Protein AF-A0A959G1V4-F1 (afdb_monomer)

Foldseek 3Di:
DFADPLFAQAQPDDFDPDDQQQWKKKDKFQAPPQADPVRFGPLVRQDNLPDQLQWRKIFTPPSCHPVNRQKDFDAPCSVQQQDFDPDSDDQPRADEPHGIYGDPRMAMWMFRNNLFDAWDWFDDPNDIWTKGWDWGQGRGRSGNRMITTGIDTPDPCLVVDDPVVVVVVSSRSSVVVSVSCRVRINRDPVVSVVVVVVPPPPD

Solvent-accessible surface area (backbone atoms only — not comparable to full-atom values): 11709 Å² total; per-residue (Å²): 123,80,71,67,69,89,34,40,42,42,74,87,63,73,90,70,89,67,90,52,48,92,40,36,36,33,35,78,32,88,44,77,84,42,56,41,100,86,66,34,37,30,54,62,65,77,49,44,88,89,53,79,55,57,62,39,71,31,25,44,48,84,81,55,44,79,90,51,51,27,62,40,78,30,57,92,54,30,73,64,37,70,29,80,43,89,61,51,70,72,76,66,86,62,44,67,79,48,39,28,46,80,42,86,57,43,30,54,39,36,33,53,45,56,76,62,60,78,71,44,75,41,74,57,96,91,42,79,43,40,30,26,68,43,82,41,72,52,30,16,44,61,29,37,59,25,27,25,41,28,63,44,74,68,48,79,66,54,81,76,45,55,72,72,54,43,49,54,50,50,54,51,44,45,53,50,51,41,53,52,46,26,72,62,28,45,48,51,70,66,51,54,58,46,55,65,72,62,60,78,68,88,123

Structure (mmCIF, N/CA/C/O backbone):
data_AF-A0A959G1V4-F1
#
_entry.id   AF-A0A959G1V4-F1
#
loop_
_atom_site.group_PDB
_atom_site.id
_atom_site.type_symbol
_atom_site.label_atom_id
_atom_site.label_alt_id
_atom_site.label_comp_id
_atom_site.label_asym_id
_atom_site.label_entity_id
_atom_site.label_seq_id
_atom_site.pdbx_PDB_ins_code
_atom_site.Cartn_x
_atom_site.Cartn_y
_atom_site.Cartn_z
_atom_site.occupancy
_atom_site.B_iso_or_equiv
_atom_site.auth_seq_id
_atom_site.auth_comp_id
_atom_site.auth_asym_id
_atom_site.auth_atom_id
_atom_site.pdbx_PDB_model_num
ATOM 1 N N . MET A 1 1 ? 18.906 0.879 -19.729 1.00 86.38 1 MET A N 1
ATOM 2 C CA . MET A 1 1 ? 17.708 0.107 -19.340 1.00 86.38 1 MET A CA 1
ATOM 3 C C . MET A 1 1 ? 16.480 0.940 -19.661 1.00 86.38 1 MET A C 1
ATOM 5 O O . MET A 1 1 ? 16.581 2.154 -19.565 1.00 86.38 1 MET A O 1
ATOM 9 N N . ILE A 1 2 ? 15.375 0.316 -20.070 1.00 91.12 2 ILE A N 1
ATOM 10 C CA . ILE A 1 2 ? 14.119 1.004 -20.407 1.00 91.12 2 ILE A CA 1
ATOM 11 C C . ILE A 1 2 ? 13.128 0.778 -19.259 1.00 91.12 2 ILE A C 1
ATOM 13 O O . ILE A 1 2 ? 13.103 -0.319 -18.697 1.00 91.12 2 ILE A O 1
ATOM 17 N N . TYR A 1 3 ? 12.367 1.809 -18.886 1.00 94.19 3 TYR A N 1
ATOM 18 C CA . TYR A 1 3 ? 11.318 1.688 -17.872 1.00 94.19 3 TYR A CA 1
ATOM 19 C C . TYR A 1 3 ? 10.163 0.809 -18.395 1.00 94.19 3 TYR A C 1
ATOM 21 O O . TYR A 1 3 ? 9.842 0.918 -19.580 1.00 94.19 3 TYR A O 1
ATOM 29 N N . PRO A 1 4 ? 9.538 -0.058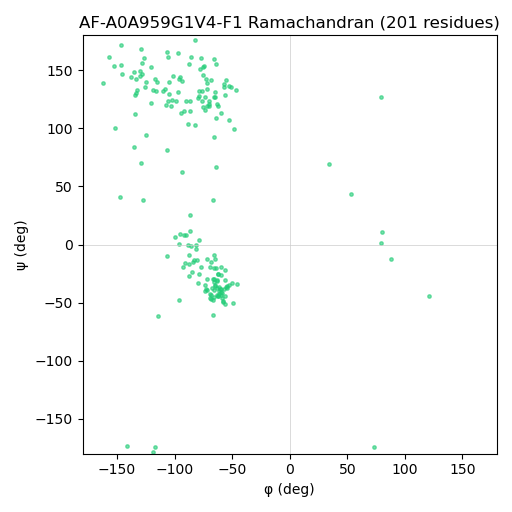 -17.576 1.00 93.00 4 PRO A N 1
ATOM 30 C CA . PRO A 1 4 ? 8.462 -0.932 -18.044 1.00 93.00 4 PRO A CA 1
ATOM 31 C C . PRO A 1 4 ? 7.251 -0.137 -18.541 1.00 93.00 4 PRO A C 1
ATOM 33 O O . PRO A 1 4 ? 6.616 0.601 -17.785 1.00 93.00 4 PRO A O 1
ATOM 36 N N . ASP A 1 5 ? 6.921 -0.312 -19.818 1.00 91.38 5 ASP A N 1
ATOM 37 C CA . ASP A 1 5 ? 5.830 0.400 -20.484 1.00 91.38 5 ASP A CA 1
ATOM 38 C C . ASP A 1 5 ? 4.461 0.013 -19.901 1.00 91.38 5 ASP A C 1
ATOM 40 O O . ASP A 1 5 ? 3.533 0.813 -19.868 1.00 91.38 5 ASP A O 1
ATOM 44 N N . GLU A 1 6 ? 4.300 -1.209 -19.395 1.00 90.94 6 GLU A N 1
ATOM 45 C CA . GLU A 1 6 ? 3.062 -1.660 -18.753 1.00 90.94 6 GLU A CA 1
ATOM 46 C C . GLU A 1 6 ? 2.700 -0.871 -17.485 1.00 90.94 6 GLU A C 1
ATOM 48 O O . GLU A 1 6 ? 1.515 -0.794 -17.146 1.00 90.94 6 GLU A O 1
ATOM 53 N N . LEU A 1 7 ? 3.690 -0.269 -16.813 1.00 92.19 7 LEU A N 1
ATOM 54 C CA . LEU A 1 7 ? 3.495 0.501 -15.585 1.00 92.19 7 LEU A CA 1
ATOM 55 C C . LEU A 1 7 ? 3.100 1.953 -15.849 1.00 92.19 7 LEU A C 1
ATOM 57 O O . LEU A 1 7 ? 2.494 2.571 -14.978 1.00 92.19 7 LEU A O 1
ATOM 61 N N . LEU A 1 8 ? 3.428 2.510 -17.013 1.00 91.88 8 LEU A N 1
ATOM 62 C CA . LEU A 1 8 ? 3.172 3.919 -17.294 1.00 91.88 8 LEU A CA 1
ATOM 63 C C . LEU A 1 8 ? 1.672 4.184 -17.507 1.00 91.88 8 LEU A C 1
ATOM 65 O O . LEU A 1 8 ? 0.978 3.350 -18.099 1.00 91.88 8 LEU A O 1
ATOM 69 N N . PRO A 1 9 ? 1.144 5.332 -17.043 1.00 90.69 9 PRO A N 1
ATOM 70 C CA . PRO A 1 9 ? -0.189 5.789 -17.421 1.00 90.69 9 PRO A CA 1
ATOM 71 C C . PRO A 1 9 ? -0.312 5.930 -18.937 1.00 90.69 9 PRO A C 1
ATOM 73 O O . PRO A 1 9 ? 0.560 6.500 -19.584 1.00 90.69 9 PRO A O 1
ATOM 76 N N . LYS A 1 10 ? -1.420 5.445 -19.506 1.00 88.31 10 LYS A N 1
ATOM 77 C CA . LYS A 1 10 ? -1.691 5.534 -20.946 1.00 88.31 10 LYS A CA 1
ATOM 78 C C . LYS A 1 10 ? -3.081 6.080 -21.194 1.00 88.31 10 LYS A C 1
ATOM 80 O O . LYS A 1 10 ? -4.010 5.783 -20.447 1.00 88.31 10 LYS A O 1
ATOM 85 N N . LYS A 1 11 ? -3.254 6.790 -22.309 1.00 87.12 11 LYS A N 1
ATOM 86 C CA . LYS A 1 11 ? -4.540 7.396 -22.698 1.00 87.12 11 LYS A CA 1
ATOM 87 C C . LYS A 1 11 ? -5.692 6.390 -22.786 1.00 87.12 11 LYS A C 1
ATOM 89 O O . LYS A 1 11 ? -6.839 6.760 -22.568 1.00 87.12 11 LYS A O 1
ATOM 94 N N . GLN A 1 12 ? -5.403 5.137 -23.139 1.00 87.12 12 GLN A N 1
ATOM 95 C CA . GLN A 1 12 ? -6.407 4.074 -23.228 1.00 87.12 12 GLN A CA 1
ATOM 96 C C . GLN A 1 12 ? -6.776 3.447 -21.880 1.00 87.12 12 GLN A C 1
ATOM 98 O O . GLN A 1 12 ? -7.752 2.697 -21.812 1.00 87.12 12 GLN A O 1
ATOM 103 N N . TYR A 1 13 ? -5.997 3.695 -20.827 1.00 88.00 13 TYR A N 1
ATOM 104 C CA . TYR A 1 13 ? -6.312 3.178 -19.507 1.00 88.00 13 TYR A CA 1
ATOM 105 C C . TYR A 1 13 ? -7.468 3.958 -18.879 1.00 88.00 13 TYR A C 1
ATOM 107 O O . TYR A 1 13 ? -7.743 5.108 -19.215 1.00 88.00 13 TYR A O 1
ATOM 115 N N . LYS A 1 14 ? -8.188 3.290 -17.977 1.00 87.81 14 LYS A N 1
ATOM 116 C CA . LYS A 1 14 ? -9.342 3.842 -17.267 1.00 87.81 14 LYS A CA 1
ATOM 117 C C . LYS A 1 14 ? -9.155 3.629 -15.779 1.00 87.81 14 LYS A C 1
ATOM 119 O O . LYS A 1 14 ? -8.607 2.603 -15.381 1.00 87.81 14 LYS A O 1
ATOM 124 N N . TYR A 1 15 ? -9.653 4.562 -14.973 1.00 88.25 15 TYR A N 1
ATOM 125 C CA . TYR A 1 15 ? -9.742 4.353 -13.532 1.00 88.25 15 TYR A CA 1
ATOM 126 C C . TYR A 1 15 ? -10.461 3.037 -13.222 1.00 88.25 15 TYR A C 1
ATOM 128 O O . TYR A 1 15 ? -11.472 2.702 -13.843 1.00 88.25 15 TYR A O 1
ATOM 136 N N . ILE A 1 16 ? -9.898 2.296 -12.273 1.00 87.00 16 ILE A N 1
ATOM 137 C CA . ILE A 1 16 ? -10.389 0.993 -11.851 1.00 87.00 16 ILE A CA 1
ATOM 138 C C . ILE A 1 16 ? -11.292 1.215 -10.641 1.00 87.00 16 ILE A C 1
ATOM 140 O O . ILE A 1 16 ? -10.824 1.629 -9.585 1.00 87.00 16 ILE A O 1
ATOM 144 N N . ASP A 1 17 ? -12.581 0.941 -10.829 1.00 84.06 17 ASP A N 1
ATOM 145 C CA . ASP A 1 17 ? -13.643 1.073 -9.819 1.00 84.06 17 ASP A CA 1
ATOM 146 C C . ASP A 1 17 ? -14.448 -0.235 -9.702 1.00 84.06 17 ASP A C 1
ATOM 148 O O . ASP A 1 17 ? -15.673 -0.264 -9.641 1.00 84.06 17 ASP A O 1
ATOM 152 N N . THR A 1 18 ? -13.747 -1.367 -9.789 1.00 87.38 18 THR A N 1
ATOM 153 C CA . THR A 1 18 ? -14.342 -2.705 -9.668 1.00 87.38 18 THR A CA 1
ATOM 154 C C . THR A 1 18 ? -13.991 -3.329 -8.324 1.00 87.38 18 THR A C 1
ATOM 156 O O . THR A 1 18 ? -13.017 -2.938 -7.683 1.00 87.38 18 THR A O 1
ATOM 159 N N . ASP A 1 19 ? -14.750 -4.348 -7.917 1.00 89.94 19 ASP A N 1
ATOM 160 C CA . ASP A 1 19 ? -14.416 -5.149 -6.742 1.00 89.94 19 ASP A CA 1
ATOM 161 C C . ASP A 1 19 ? -13.079 -5.884 -6.951 1.00 89.94 19 ASP A C 1
ATOM 163 O O . ASP A 1 19 ? -12.914 -6.678 -7.882 1.00 89.94 19 ASP A O 1
ATOM 167 N N . LEU A 1 20 ? -12.121 -5.614 -6.064 1.00 91.56 20 LEU A N 1
ATOM 168 C CA . LEU A 1 20 ? -10.784 -6.194 -6.088 1.00 91.56 20 LEU A CA 1
ATOM 169 C C . LEU A 1 20 ? -10.610 -7.366 -5.115 1.00 91.56 20 LEU A C 1
ATOM 171 O O . LEU A 1 20 ? -9.496 -7.861 -5.012 1.00 91.56 20 LEU A O 1
ATOM 175 N N . LYS A 1 21 ? -11.653 -7.870 -4.437 1.00 92.06 21 LYS A N 1
ATOM 176 C CA . LYS A 1 21 ? -11.544 -8.923 -3.395 1.00 92.06 21 LYS A CA 1
ATOM 177 C C . LYS A 1 21 ? -10.738 -10.168 -3.789 1.00 92.06 21 LYS A C 1
ATOM 179 O O . LYS A 1 21 ? -10.079 -10.776 -2.944 1.00 92.06 21 LYS A O 1
ATOM 184 N N . ASN A 1 22 ? -10.769 -10.557 -5.062 1.00 90.31 22 ASN A N 1
ATOM 185 C CA . ASN A 1 22 ? -10.019 -11.715 -5.566 1.00 90.31 22 ASN A CA 1
ATOM 186 C C . ASN A 1 22 ? -8.589 -11.392 -6.020 1.00 90.31 22 ASN A C 1
ATOM 188 O O . ASN A 1 22 ? -7.862 -12.292 -6.430 1.00 90.31 22 ASN A O 1
ATOM 192 N N . HIS A 1 23 ? -8.172 -10.134 -5.925 1.00 91.00 23 HIS A N 1
ATOM 193 C CA . HIS A 1 23 ? -6.838 -9.689 -6.287 1.00 91.00 23 HIS A CA 1
ATOM 194 C C . HIS A 1 23 ? -5.926 -9.595 -5.066 1.00 91.00 23 HIS A C 1
ATOM 196 O O . HIS A 1 23 ? -6.357 -9.574 -3.907 1.00 91.00 23 HIS A O 1
ATOM 202 N N . HIS A 1 24 ? -4.636 -9.511 -5.363 1.00 91.44 24 HIS A N 1
ATOM 203 C CA . HIS A 1 24 ? -3.579 -9.386 -4.381 1.00 91.44 24 HIS A CA 1
ATOM 204 C C . HIS A 1 24 ? -2.890 -8.035 -4.535 1.00 91.44 24 HIS A C 1
ATOM 206 O O . HIS A 1 24 ? -2.640 -7.565 -5.643 1.00 91.44 24 HIS A O 1
ATOM 212 N N . LEU A 1 25 ? -2.578 -7.423 -3.405 1.00 92.12 25 LEU A N 1
ATOM 213 C CA . LEU A 1 25 ? -1.767 -6.229 -3.288 1.00 92.12 25 LEU A CA 1
ATOM 214 C C . LEU A 1 25 ? -0.334 -6.642 -2.981 1.00 92.12 25 LEU A C 1
ATOM 216 O O . LEU A 1 25 ? -0.113 -7.577 -2.213 1.00 92.12 25 LEU A O 1
ATOM 220 N N . ILE A 1 26 ? 0.628 -5.929 -3.549 1.00 90.38 26 ILE A N 1
ATOM 221 C CA . ILE A 1 26 ? 2.053 -6.089 -3.280 1.00 90.38 26 ILE A CA 1
ATOM 222 C C . ILE A 1 26 ? 2.646 -4.751 -2.848 1.00 90.38 26 ILE A C 1
ATOM 224 O O . ILE A 1 26 ? 2.316 -3.702 -3.404 1.00 90.38 26 ILE A O 1
ATOM 228 N N . ARG A 1 27 ? 3.537 -4.776 -1.858 1.00 90.06 27 ARG A N 1
ATOM 229 C CA . ARG A 1 27 ? 4.317 -3.601 -1.454 1.00 90.06 27 ARG A CA 1
ATOM 230 C C . ARG A 1 27 ? 5.779 -3.971 -1.306 1.00 90.06 27 ARG A C 1
ATOM 232 O O . ARG A 1 27 ? 6.099 -4.956 -0.646 1.00 90.06 27 ARG A O 1
ATOM 239 N N . THR A 1 28 ? 6.652 -3.154 -1.885 1.00 86.62 28 THR A N 1
ATOM 240 C CA . THR A 1 28 ? 8.101 -3.300 -1.753 1.00 86.62 28 THR A CA 1
ATOM 241 C C . THR A 1 28 ? 8.592 -2.840 -0.382 1.00 86.62 28 THR A C 1
ATOM 243 O O . THR A 1 28 ? 8.082 -1.884 0.208 1.00 86.62 28 THR A O 1
ATOM 246 N N . VAL A 1 29 ? 9.619 -3.515 0.122 1.00 84.56 29 VAL A N 1
ATOM 247 C CA . VAL A 1 29 ? 10.352 -3.156 1.336 1.00 84.56 29 VAL A CA 1
ATOM 248 C C . VAL A 1 29 ? 11.847 -3.162 1.027 1.00 84.56 29 VAL A C 1
ATOM 250 O O . VAL A 1 29 ? 12.330 -3.948 0.216 1.00 84.56 29 VAL A O 1
ATOM 253 N N . SER A 1 30 ? 12.596 -2.259 1.653 1.00 75.00 30 SER A N 1
ATOM 254 C CA . SER A 1 30 ? 13.994 -1.981 1.293 1.00 75.00 30 SER A CA 1
ATOM 255 C C . SER A 1 30 ? 15.010 -2.998 1.828 1.00 75.00 30 SER A C 1
ATOM 257 O O . SER A 1 30 ? 16.211 -2.766 1.713 1.00 75.00 30 SER A O 1
ATOM 259 N N . THR A 1 31 ? 14.558 -4.068 2.485 1.00 77.31 31 THR A N 1
ATOM 260 C CA . THR A 1 31 ? 15.427 -5.072 3.110 1.00 77.31 31 THR A CA 1
ATOM 261 C C . THR A 1 31 ? 14.823 -6.466 3.028 1.00 77.31 31 THR A C 1
ATOM 263 O O . THR A 1 31 ?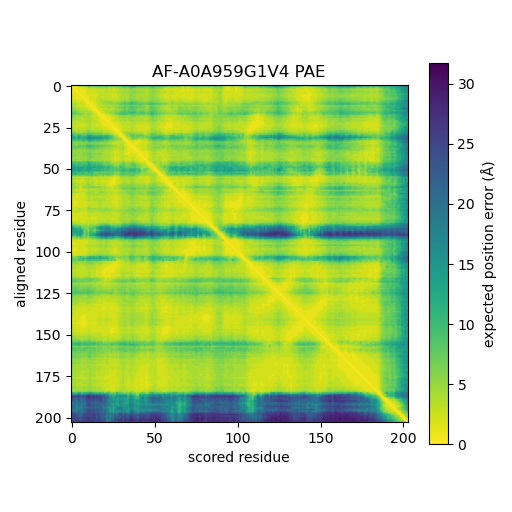 13.608 -6.634 3.105 1.00 77.31 31 THR A O 1
ATOM 266 N N . ILE A 1 32 ? 15.708 -7.456 2.903 1.00 69.75 32 ILE A N 1
ATOM 267 C CA . ILE A 1 32 ? 15.394 -8.887 2.835 1.00 69.75 32 ILE A CA 1
ATOM 268 C C . ILE A 1 32 ? 14.931 -9.423 4.198 1.00 69.75 32 ILE A C 1
ATOM 270 O O . ILE A 1 32 ? 14.117 -10.341 4.257 1.00 69.75 32 ILE A O 1
ATOM 274 N N . ASP A 1 33 ? 15.414 -8.829 5.291 1.00 76.62 33 ASP A N 1
ATOM 275 C CA . ASP A 1 33 ? 15.096 -9.249 6.657 1.00 76.62 33 ASP A CA 1
ATOM 276 C C . ASP A 1 33 ? 13.915 -8.449 7.213 1.00 76.62 33 ASP A C 1
ATOM 278 O O . ASP A 1 33 ? 14.045 -7.625 8.120 1.00 76.62 33 ASP A O 1
ATOM 282 N N . CYS A 1 34 ? 12.762 -8.606 6.561 1.00 80.06 34 CYS A N 1
ATOM 283 C CA . CYS A 1 34 ? 11.545 -7.896 6.941 1.00 80.06 34 CYS A CA 1
ATOM 284 C C . CYS A 1 34 ? 10.626 -8.707 7.860 1.00 80.06 34 CYS A C 1
ATOM 286 O O . CYS A 1 34 ? 9.487 -8.293 8.079 1.00 80.06 34 CYS A O 1
ATOM 288 N N . LEU A 1 35 ? 11.087 -9.861 8.361 1.00 85.19 35 LEU A N 1
ATOM 289 C CA . LEU A 1 35 ? 10.286 -10.757 9.193 1.00 85.19 35 LEU A CA 1
ATOM 29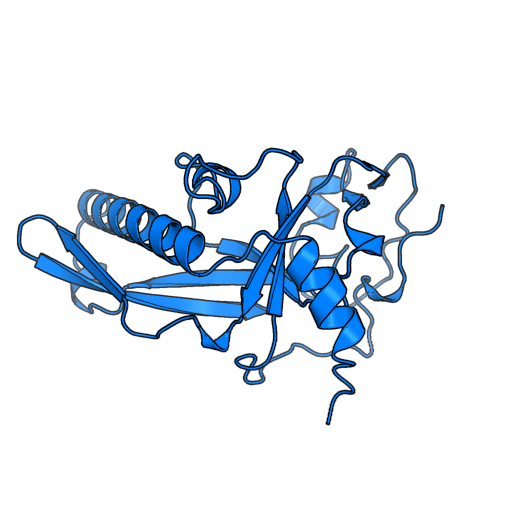0 C C . LEU A 1 35 ? 10.627 -10.622 10.668 1.00 85.19 35 LEU A C 1
ATOM 292 O O . LEU A 1 35 ? 11.781 -10.427 11.033 1.00 85.19 35 LEU A O 1
ATOM 296 N N . ASP A 1 36 ? 9.612 -10.760 11.511 1.00 84.88 36 ASP A N 1
ATOM 297 C CA . ASP A 1 36 ? 9.787 -10.907 12.945 1.00 84.88 36 ASP A CA 1
ATOM 298 C C . ASP A 1 36 ? 10.100 -12.363 13.336 1.00 84.88 36 ASP A C 1
ATOM 300 O O . ASP A 1 36 ? 10.100 -13.287 12.517 1.00 84.88 36 ASP A O 1
ATOM 304 N N . GLU A 1 37 ? 10.355 -12.575 14.626 1.00 85.19 37 GLU A N 1
ATOM 305 C CA . GLU A 1 37 ? 10.662 -13.885 15.213 1.00 85.19 37 GLU A CA 1
ATOM 306 C C . GLU A 1 37 ? 9.556 -14.939 15.026 1.00 85.19 37 GLU A C 1
ATOM 308 O O . GLU A 1 37 ? 9.821 -16.138 15.109 1.00 85.19 37 GLU A O 1
ATOM 313 N N . ASN A 1 38 ? 8.326 -14.507 14.735 1.00 84.25 38 ASN A N 1
ATOM 314 C CA . ASN A 1 38 ? 7.175 -15.371 14.492 1.00 84.25 38 ASN A CA 1
ATOM 315 C C . ASN A 1 38 ? 6.951 -15.628 12.989 1.00 84.25 38 ASN A C 1
ATOM 317 O O . ASN A 1 38 ? 6.032 -16.359 12.612 1.00 84.25 38 ASN A O 1
ATOM 321 N N . GLY A 1 39 ? 7.796 -15.058 12.124 1.00 80.88 39 GLY A N 1
ATOM 322 C CA . GLY A 1 39 ? 7.718 -15.185 10.672 1.00 80.88 39 GLY A CA 1
ATOM 323 C C . GLY A 1 39 ? 6.686 -14.268 10.011 1.00 80.88 39 GLY A C 1
ATOM 324 O O . GLY A 1 39 ? 6.410 -14.447 8.819 1.00 80.88 39 GLY A O 1
ATOM 325 N N . PHE A 1 40 ? 6.122 -13.302 10.743 1.00 85.62 40 PHE A N 1
ATOM 326 C CA . PHE A 1 40 ? 5.264 -12.260 10.176 1.00 85.62 40 PHE A CA 1
ATOM 327 C C . PHE A 1 40 ? 6.100 -11.098 9.657 1.00 85.62 40 PHE A C 1
ATOM 329 O O . PHE A 1 40 ? 7.242 -10.922 10.058 1.00 85.62 40 PHE A O 1
ATOM 336 N N . VAL A 1 41 ? 5.534 -10.265 8.785 1.00 87.25 41 VAL A N 1
ATOM 337 C CA . VAL A 1 41 ? 6.194 -9.018 8.375 1.00 87.25 41 VAL A CA 1
ATOM 338 C C . VAL A 1 41 ? 6.312 -8.095 9.592 1.00 87.25 41 VAL A C 1
ATOM 340 O O . VAL A 1 41 ? 5.309 -7.809 10.241 1.00 87.25 41 VAL A O 1
ATOM 343 N N . GLY A 1 42 ? 7.508 -7.605 9.910 1.00 88.25 42 GLY A N 1
ATOM 344 C CA . GLY A 1 42 ? 7.709 -6.640 10.993 1.00 88.25 42 GLY A CA 1
ATOM 345 C C . GLY A 1 42 ? 6.857 -5.383 10.784 1.00 88.25 42 GLY A C 1
ATOM 346 O O . GLY A 1 42 ? 6.722 -4.877 9.665 1.00 88.25 42 GLY A O 1
ATOM 347 N N . ILE A 1 43 ? 6.253 -4.868 11.857 1.00 87.94 43 ILE A N 1
ATOM 348 C CA . ILE A 1 43 ? 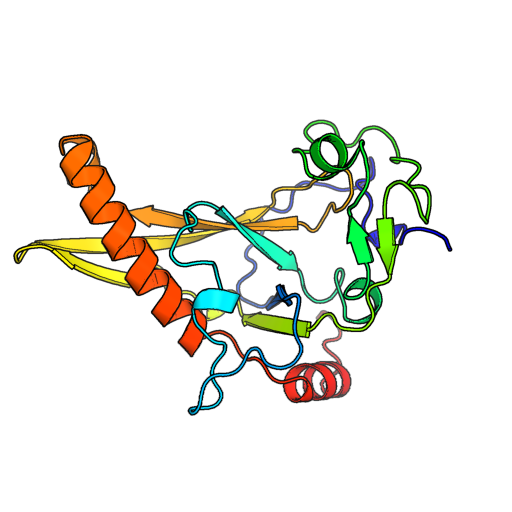5.317 -3.729 11.810 1.00 87.94 43 ILE A CA 1
ATOM 349 C C . ILE A 1 43 ? 5.941 -2.497 11.136 1.00 87.94 43 ILE A C 1
ATOM 351 O O . ILE A 1 43 ? 5.264 -1.768 10.407 1.00 87.94 43 ILE A O 1
ATOM 355 N N . GLU A 1 44 ? 7.234 -2.269 11.346 1.00 86.44 44 GLU A N 1
ATOM 356 C CA . GLU A 1 44 ? 8.011 -1.192 10.742 1.00 86.44 44 GLU A CA 1
ATOM 357 C C . GLU A 1 44 ? 8.094 -1.277 9.211 1.00 86.44 44 GLU A C 1
ATOM 359 O O . GLU A 1 44 ? 8.224 -0.237 8.557 1.00 86.44 44 GLU A O 1
ATOM 364 N N . TYR A 1 45 ? 7.951 -2.480 8.647 1.00 86.25 45 TYR A N 1
ATOM 365 C CA . TYR A 1 45 ? 7.978 -2.756 7.209 1.00 86.25 45 TYR A CA 1
ATOM 366 C C . TYR A 1 45 ? 6.585 -2.738 6.560 1.00 86.25 45 TYR A C 1
ATOM 368 O O . TYR A 1 45 ? 6.475 -2.534 5.349 1.00 86.25 45 TYR A O 1
ATOM 376 N N . ILE A 1 46 ? 5.512 -2.871 7.350 1.00 87.31 46 ILE A N 1
ATOM 377 C CA . ILE A 1 46 ? 4.154 -2.519 6.905 1.00 87.31 46 ILE A CA 1
ATOM 378 C C . ILE A 1 46 ? 4.097 -1.006 6.686 1.00 87.31 46 ILE A C 1
ATOM 380 O O . ILE A 1 46 ? 3.887 -0.528 5.572 1.00 87.31 46 ILE A O 1
ATOM 384 N N . ALA A 1 47 ? 4.350 -0.246 7.749 1.00 83.00 47 ALA A N 1
ATOM 385 C CA . ALA A 1 47 ? 4.588 1.186 7.691 1.00 83.00 47 ALA A CA 1
ATOM 386 C C . ALA A 1 47 ? 5.264 1.640 8.976 1.00 83.00 47 ALA A C 1
ATOM 388 O O . ALA A 1 47 ? 4.830 1.267 10.069 1.00 83.00 47 ALA A O 1
ATOM 389 N N . SER A 1 48 ? 6.242 2.542 8.853 1.00 76.88 48 SER A N 1
ATOM 390 C CA . SER A 1 48 ? 6.895 3.138 10.018 1.00 76.88 48 SER A CA 1
ATOM 391 C C . SER A 1 48 ? 5.859 3.597 11.053 1.00 76.88 48 SER A C 1
ATOM 393 O O . SER A 1 48 ? 4.910 4.310 10.697 1.00 76.88 48 SER A O 1
ATOM 395 N N . PRO A 1 49 ? 6.048 3.279 12.345 1.00 73.94 49 PRO A N 1
ATOM 396 C CA . PRO A 1 49 ? 5.181 3.766 13.416 1.00 73.94 49 PRO A CA 1
ATOM 397 C C . PRO A 1 49 ? 5.076 5.297 13.466 1.00 73.94 49 PRO A C 1
ATOM 399 O O . PRO A 1 49 ? 4.108 5.835 13.995 1.00 73.94 49 PRO A O 1
ATOM 402 N N . ARG A 1 50 ? 6.067 6.004 12.902 1.00 72.31 50 ARG A N 1
ATOM 403 C CA . ARG A 1 50 ? 6.111 7.471 12.827 1.00 72.31 50 ARG A CA 1
ATOM 404 C C . ARG A 1 50 ? 5.345 8.050 11.636 1.00 72.31 50 ARG A C 1
ATOM 406 O O . ARG A 1 50 ? 5.099 9.253 11.618 1.00 72.31 50 ARG A O 1
ATOM 413 N N . HIS A 1 51 ? 4.996 7.231 10.646 1.00 73.12 51 HIS A N 1
ATOM 414 C CA . HIS A 1 51 ? 4.245 7.664 9.474 1.00 73.12 51 HIS A CA 1
ATOM 415 C C . HIS A 1 51 ? 2.752 7.415 9.658 1.00 73.12 51 HIS A C 1
ATOM 417 O O . HIS A 1 51 ? 2.330 6.430 10.265 1.00 73.12 51 HIS A O 1
ATOM 423 N N . ASN A 1 52 ? 1.959 8.333 9.116 1.00 74.62 52 ASN A N 1
ATOM 424 C CA . ASN A 1 52 ? 0.519 8.190 9.035 1.00 74.62 52 ASN A CA 1
ATOM 425 C C . ASN A 1 52 ? 0.185 7.023 8.087 1.00 74.62 52 ASN A C 1
ATOM 427 O O . ASN A 1 52 ? 0.681 6.993 6.963 1.00 74.62 52 ASN A O 1
ATOM 431 N N . LEU A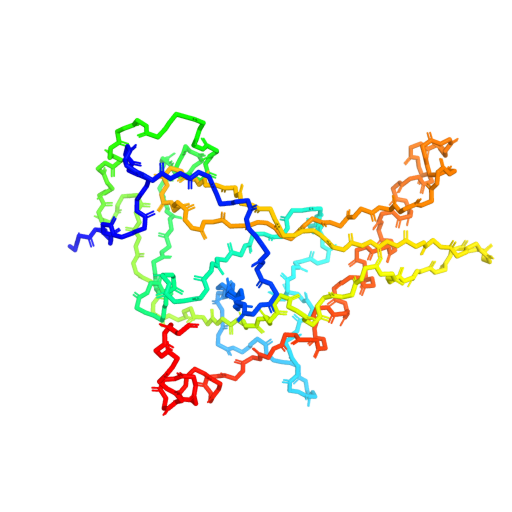 1 53 ? -0.632 6.070 8.543 1.00 85.44 53 LEU A N 1
ATOM 432 C CA . LEU A 1 53 ? -1.111 4.950 7.724 1.00 85.44 53 LEU A CA 1
ATOM 433 C C . LEU A 1 53 ? -2.384 5.327 6.941 1.00 85.44 53 LEU A C 1
ATOM 435 O O . LEU A 1 53 ? -3.047 4.454 6.393 1.00 85.44 53 LEU A O 1
ATOM 439 N N . SER A 1 54 ? -2.759 6.609 6.896 1.00 81.06 54 SER A N 1
ATOM 440 C CA . SER A 1 54 ? -3.957 7.069 6.186 1.00 81.06 54 SER A CA 1
ATOM 441 C C . SER A 1 54 ? -3.975 6.621 4.731 1.00 81.06 54 SER A C 1
ATOM 443 O O . SER A 1 54 ? -5.046 6.314 4.224 1.00 81.06 54 SER A O 1
ATOM 445 N N . ASN A 1 55 ? -2.801 6.576 4.090 1.00 86.31 55 ASN A N 1
ATOM 446 C CA . ASN A 1 55 ? -2.626 6.254 2.679 1.00 86.31 55 ASN A CA 1
ATOM 447 C C . ASN A 1 55 ? -1.451 5.276 2.528 1.00 86.31 55 ASN A C 1
ATOM 449 O O . ASN A 1 55 ? -0.307 5.677 2.301 1.00 86.31 55 ASN A O 1
ATOM 453 N N . LEU A 1 56 ? -1.698 3.980 2.714 1.00 91.12 56 LEU A N 1
ATOM 454 C CA . LEU A 1 56 ? -0.653 2.975 2.540 1.00 91.12 56 LEU A CA 1
ATOM 455 C C . LEU A 1 56 ? -0.507 2.612 1.056 1.00 91.12 56 LEU A C 1
ATOM 457 O O . LEU A 1 56 ? -1.301 1.830 0.540 1.00 91.12 56 LEU A O 1
ATOM 461 N N . SER A 1 57 ? 0.528 3.143 0.401 1.00 91.50 57 SER A N 1
ATOM 462 C CA . SER A 1 57 ? 0.882 2.816 -0.990 1.00 91.50 57 SER A CA 1
ATOM 463 C C . SER A 1 57 ? 1.112 1.322 -1.224 1.00 91.50 57 SER A C 1
ATOM 465 O O . SER A 1 57 ? 1.906 0.679 -0.537 1.00 91.50 57 SER A O 1
ATOM 467 N N . VAL A 1 58 ? 0.458 0.769 -2.227 1.00 93.38 58 VAL A N 1
ATOM 468 C CA . VAL A 1 58 ? 0.568 -0.628 -2.648 1.00 93.38 58 VAL A CA 1
ATOM 469 C C . VAL A 1 58 ? 0.401 -0.696 -4.165 1.00 93.38 58 VAL A C 1
ATOM 471 O O . VAL A 1 58 ? 0.061 0.291 -4.818 1.00 93.38 58 VAL A O 1
ATOM 474 N N . HIS A 1 59 ? 0.637 -1.863 -4.746 1.00 92.25 59 HIS A N 1
ATOM 475 C CA . HIS A 1 59 ? 0.433 -2.112 -6.169 1.00 92.25 59 HIS A CA 1
ATOM 476 C C . HIS A 1 59 ? -0.431 -3.348 -6.370 1.00 92.25 59 HIS A C 1
ATOM 478 O O . HIS A 1 59 ? -0.473 -4.218 -5.501 1.00 92.25 59 HIS A O 1
ATOM 484 N N . ILE A 1 60 ? -1.099 -3.450 -7.519 1.00 89.56 60 ILE A N 1
ATOM 485 C CA . ILE A 1 60 ? -1.800 -4.684 -7.877 1.00 89.56 60 ILE A CA 1
ATOM 486 C C . ILE A 1 60 ? -0.786 -5.737 -8.339 1.00 89.56 60 ILE A C 1
ATOM 488 O O . ILE A 1 60 ? -0.007 -5.519 -9.272 1.00 89.56 60 ILE A O 1
ATOM 492 N N . LEU A 1 61 ? -0.801 -6.893 -7.686 1.00 84.06 61 LEU A N 1
ATOM 493 C CA . LEU A 1 61 ? -0.047 -8.055 -8.130 1.00 84.06 61 LEU A CA 1
ATOM 494 C C . LEU A 1 61 ? -0.710 -8.625 -9.387 1.00 84.06 61 LEU A C 1
ATOM 496 O O . LEU A 1 61 ? -1.931 -8.777 -9.402 1.00 84.06 61 LEU A O 1
ATOM 500 N N . SER A 1 62 ? 0.102 -8.935 -10.403 1.00 82.12 62 SER A N 1
ATOM 501 C CA . SER A 1 62 ? -0.206 -9.427 -11.772 1.00 82.12 62 SER A CA 1
ATOM 502 C C . SER A 1 62 ? 0.334 -8.471 -12.828 1.00 82.12 62 SER A C 1
ATOM 504 O O . SER A 1 62 ? 0.976 -8.913 -13.774 1.00 82.12 62 SER A O 1
ATOM 506 N N . VAL A 1 63 ? 0.137 -7.165 -12.625 1.00 84.12 63 VAL A N 1
ATOM 507 C CA . VAL A 1 63 ? 0.732 -6.132 -13.477 1.00 84.12 63 VAL A CA 1
ATOM 508 C C . VAL A 1 63 ? 2.015 -5.602 -12.856 1.00 84.12 63 VAL A C 1
ATOM 510 O O . VAL A 1 63 ? 3.048 -5.560 -13.517 1.00 84.12 63 VAL A O 1
ATOM 513 N N . PHE A 1 64 ? 1.992 -5.265 -11.563 1.00 87.56 64 PHE A N 1
ATOM 514 C CA . PHE A 1 64 ? 3.216 -5.022 -10.812 1.00 87.56 64 PHE A CA 1
ATOM 515 C C . PHE A 1 64 ? 3.712 -6.353 -10.232 1.00 87.56 64 PHE A C 1
ATOM 517 O O . PHE A 1 64 ? 3.135 -6.871 -9.276 1.00 87.56 64 PHE A O 1
ATOM 524 N N . ASP A 1 65 ? 4.746 -6.946 -10.832 1.00 83.56 65 ASP A N 1
ATOM 525 C CA . ASP A 1 65 ? 5.275 -8.252 -10.437 1.00 83.56 65 ASP A CA 1
ATOM 526 C C . ASP A 1 65 ? 6.731 -8.175 -9.932 1.00 83.56 65 ASP A C 1
ATOM 528 O O . ASP A 1 65 ? 7.315 -7.101 -9.771 1.00 83.56 65 ASP A O 1
ATOM 532 N N . TYR A 1 66 ? 7.318 -9.342 -9.662 1.00 79.50 66 TYR A N 1
ATOM 533 C CA . TYR A 1 66 ? 8.680 -9.484 -9.153 1.00 79.50 66 TYR A CA 1
ATOM 534 C C . TYR A 1 66 ? 9.753 -8.760 -9.982 1.00 79.50 66 TYR A C 1
ATOM 536 O O . TYR A 1 66 ? 10.714 -8.242 -9.415 1.00 79.50 66 TYR A O 1
ATOM 544 N N . LYS A 1 67 ? 9.598 -8.696 -11.310 1.00 86.19 67 LYS A N 1
ATOM 545 C CA . LYS A 1 67 ? 10.564 -8.059 -12.214 1.00 86.19 67 LYS A CA 1
ATOM 546 C C . LYS A 1 67 ? 10.585 -6.540 -12.028 1.00 86.19 67 LYS A C 1
ATOM 548 O O . LYS A 1 67 ? 11.552 -5.888 -12.410 1.00 86.19 67 LYS A O 1
ATOM 553 N N . HIS A 1 68 ? 9.528 -5.984 -11.434 1.00 90.12 68 HIS A N 1
ATOM 554 C CA . HIS A 1 68 ? 9.400 -4.563 -11.133 1.00 90.12 68 HIS A CA 1
ATOM 555 C C . HIS A 1 68 ? 9.923 -4.197 -9.742 1.00 90.12 68 HIS A C 1
ATOM 557 O O . HIS A 1 68 ? 10.182 -3.024 -9.491 1.00 90.12 68 HIS A O 1
ATOM 563 N N . LEU A 1 69 ? 10.123 -5.167 -8.842 1.00 85.75 69 LEU A N 1
ATOM 564 C CA . LEU A 1 69 ? 10.569 -4.905 -7.467 1.00 85.75 69 LEU A CA 1
ATOM 565 C C . LEU A 1 69 ? 11.893 -4.147 -7.372 1.00 85.75 69 LEU A C 1
ATOM 567 O O . LEU A 1 69 ? 11.998 -3.293 -6.488 1.00 85.75 69 LEU A O 1
ATOM 571 N N . PRO A 1 70 ? 12.896 -4.397 -8.237 1.00 88.88 70 PRO A N 1
ATOM 572 C CA . PRO A 1 70 ? 14.142 -3.651 -8.155 1.00 88.88 70 PRO A CA 1
ATOM 573 C C . PRO A 1 70 ? 13.987 -2.177 -8.545 1.00 88.88 70 PRO A C 1
ATOM 575 O O . PRO A 1 70 ? 14.874 -1.385 -8.252 1.00 88.88 70 PRO A O 1
ATOM 578 N N . ILE A 1 71 ? 12.893 -1.771 -9.194 1.00 92.06 71 ILE A N 1
ATOM 579 C CA . ILE A 1 71 ? 12.723 -0.401 -9.685 1.00 92.06 71 ILE A CA 1
ATOM 580 C C . ILE A 1 71 ? 12.491 0.551 -8.513 1.00 92.06 71 ILE A C 1
ATOM 582 O O . ILE A 1 71 ? 11.491 0.468 -7.801 1.00 92.06 71 ILE A O 1
ATOM 586 N N . VAL A 1 72 ? 13.394 1.516 -8.354 1.00 92.38 72 VAL A N 1
ATOM 587 C CA . VAL A 1 72 ? 13.285 2.578 -7.350 1.00 92.38 72 VAL A CA 1
ATOM 588 C C . VAL A 1 72 ? 13.277 3.930 -8.046 1.00 92.38 72 VAL A C 1
ATOM 590 O O . VAL A 1 72 ? 14.234 4.274 -8.735 1.00 92.38 72 VAL A O 1
ATOM 593 N N . ILE A 1 73 ? 12.216 4.714 -7.830 1.00 94.50 73 ILE A N 1
ATOM 594 C CA . ILE A 1 73 ? 12.125 6.099 -8.311 1.00 94.50 73 ILE A CA 1
ATOM 595 C C . ILE A 1 73 ? 13.040 7.003 -7.476 1.00 94.50 73 ILE A C 1
ATOM 597 O O . ILE A 1 73 ? 12.948 7.043 -6.240 1.00 94.50 73 ILE A O 1
ATOM 601 N N . CYS A 1 74 ? 13.908 7.749 -8.152 1.00 94.69 74 CYS A N 1
ATOM 602 C CA . CYS A 1 74 ? 14.947 8.579 -7.552 1.00 94.69 74 CYS A CA 1
ATOM 603 C C . CYS A 1 74 ? 15.132 9.912 -8.301 1.00 94.69 74 CYS A C 1
ATOM 605 O O . CYS A 1 74 ? 14.331 10.272 -9.161 1.00 94.69 74 CYS A O 1
ATOM 607 N N . GLY A 1 75 ? 16.161 10.666 -7.905 1.00 95.81 75 GLY A N 1
ATOM 608 C CA . GLY A 1 75 ? 16.541 11.927 -8.539 1.00 95.81 75 GLY A CA 1
ATOM 609 C C . GLY A 1 75 ? 15.604 13.101 -8.263 1.00 95.81 75 GLY A C 1
ATOM 610 O O . GLY A 1 75 ? 14.657 13.019 -7.474 1.00 95.81 75 GLY A O 1
ATOM 611 N N . ASP A 1 76 ? 15.889 14.213 -8.937 1.00 95.44 76 ASP A N 1
ATOM 612 C CA . ASP A 1 76 ? 15.237 15.509 -8.710 1.00 95.44 76 ASP A CA 1
ATOM 613 C C . ASP A 1 76 ? 13.755 15.500 -9.107 1.00 95.44 76 ASP A C 1
ATOM 615 O O . ASP A 1 76 ? 12.926 16.183 -8.504 1.00 95.44 76 ASP A O 1
ATOM 619 N N . ARG A 1 77 ? 13.392 14.670 -10.093 1.00 93.06 77 ARG A N 1
ATOM 620 C CA . ARG A 1 77 ? 12.012 14.514 -10.572 1.00 93.06 77 ARG A CA 1
ATOM 621 C C . ARG A 1 77 ? 11.172 13.581 -9.706 1.00 93.06 77 ARG A C 1
ATOM 623 O O . ARG A 1 77 ? 9.971 13.485 -9.948 1.00 93.06 77 ARG A O 1
ATOM 630 N N . LYS A 1 78 ? 11.733 12.933 -8.677 1.00 93.81 78 LYS A N 1
ATOM 631 C CA . LYS A 1 78 ? 11.014 11.956 -7.840 1.00 93.81 78 LYS A CA 1
ATOM 632 C C . LYS A 1 78 ? 9.665 12.473 -7.349 1.00 93.81 78 LYS A C 1
ATOM 634 O O . LYS A 1 78 ? 8.668 11.783 -7.510 1.00 93.81 78 LYS A O 1
ATOM 639 N N . ALA A 1 79 ? 9.628 13.676 -6.771 1.00 92.56 79 ALA A N 1
ATOM 640 C CA . ALA A 1 79 ? 8.396 14.258 -6.234 1.00 92.56 79 ALA A CA 1
ATOM 641 C C . ALA A 1 79 ? 7.322 14.460 -7.317 1.00 92.56 79 ALA A C 1
ATOM 643 O O . ALA A 1 79 ? 6.145 14.230 -7.063 1.00 92.56 79 ALA A O 1
ATOM 644 N N . PHE A 1 80 ? 7.734 14.837 -8.530 1.00 91.44 80 PHE A N 1
ATOM 645 C CA . PHE A 1 80 ? 6.839 14.934 -9.679 1.00 91.44 80 PHE A CA 1
ATOM 646 C C . PHE A 1 80 ? 6.356 13.543 -10.118 1.00 91.44 80 PHE A C 1
ATOM 648 O O . PHE A 1 80 ? 5.162 13.331 -10.293 1.00 91.44 80 PHE A O 1
ATOM 655 N N . LEU A 1 81 ? 7.254 12.566 -10.242 1.00 92.19 81 LEU A N 1
ATOM 656 C CA . LEU A 1 81 ? 6.926 11.225 -10.736 1.00 92.19 81 LEU A CA 1
ATOM 657 C C . LEU A 1 81 ? 5.975 10.443 -9.814 1.00 92.19 81 LEU A C 1
ATOM 659 O O . LEU A 1 81 ? 5.118 9.712 -10.303 1.00 92.19 81 LEU A O 1
ATOM 663 N N . ILE A 1 82 ? 6.098 10.619 -8.495 1.00 91.38 82 ILE A N 1
ATOM 664 C CA . ILE A 1 82 ? 5.222 9.968 -7.505 1.00 91.38 82 ILE A CA 1
ATOM 665 C C . ILE A 1 82 ? 3.929 10.744 -7.225 1.00 91.38 82 ILE A C 1
ATOM 667 O O . ILE A 1 82 ? 3.142 10.300 -6.395 1.00 91.38 82 ILE A O 1
ATOM 671 N N . SER A 1 83 ? 3.727 11.903 -7.857 1.00 89.94 83 SER A N 1
ATOM 672 C CA . SER A 1 83 ? 2.494 12.680 -7.695 1.00 89.94 83 SER A CA 1
ATOM 673 C C . SER A 1 83 ? 1.337 12.082 -8.496 1.00 89.94 83 SER A C 1
ATOM 675 O O . SER A 1 83 ? 1.559 11.307 -9.437 1.00 89.94 83 SER A O 1
ATOM 677 N N . ASP A 1 84 ? 0.119 12.463 -8.112 1.00 87.75 84 ASP A N 1
ATOM 678 C CA . ASP A 1 84 ? -1.123 12.020 -8.741 1.00 87.75 84 ASP A CA 1
ATOM 679 C C . ASP A 1 84 ? -1.130 12.319 -10.252 1.00 87.75 84 ASP A C 1
ATOM 681 O O . ASP A 1 84 ? -0.620 13.342 -10.734 1.00 87.75 84 ASP A O 1
ATOM 685 N N . CYS A 1 85 ? -1.684 11.379 -11.017 1.00 84.56 85 CYS A N 1
ATOM 686 C CA . CYS A 1 85 ? -1.818 11.466 -12.466 1.00 84.56 85 CYS A CA 1
ATOM 687 C C . CYS A 1 85 ? -3.282 11.727 -12.854 1.00 84.56 85 CYS A C 1
ATOM 689 O O . CYS A 1 85 ? -3.996 10.793 -13.211 1.00 84.56 85 CYS A O 1
ATOM 691 N N . ASP A 1 86 ? -3.718 12.988 -12.780 1.00 69.94 86 ASP A N 1
ATOM 692 C CA . ASP A 1 86 ? -5.124 13.379 -13.008 1.00 69.94 86 ASP A CA 1
ATOM 693 C C . ASP A 1 86 ? -5.554 13.279 -14.477 1.00 69.94 86 ASP A C 1
ATOM 695 O O . ASP A 1 86 ? -6.651 12.825 -14.800 1.00 69.94 86 ASP A O 1
ATOM 699 N N . ASP A 1 87 ? -4.656 13.666 -15.377 1.00 65.81 87 ASP A N 1
ATOM 700 C CA . ASP A 1 87 ? -4.836 13.535 -16.810 1.00 65.81 87 ASP A CA 1
ATOM 701 C C . ASP A 1 87 ? -3.904 12.417 -17.255 1.00 65.81 87 ASP A C 1
ATOM 703 O O . ASP A 1 87 ? -2.691 12.510 -17.062 1.00 65.81 87 ASP A O 1
ATOM 707 N N . PHE A 1 88 ? -4.437 11.346 -17.846 1.00 71.19 88 PHE A N 1
ATOM 708 C CA . PHE A 1 88 ? -3.664 10.239 -18.435 1.00 71.19 88 PHE A CA 1
ATOM 709 C C . PHE A 1 88 ? -2.859 10.673 -19.680 1.00 71.19 88 PHE A C 1
ATOM 711 O O . PHE A 1 88 ? -2.802 9.983 -20.702 1.00 71.19 88 PHE A O 1
ATOM 718 N N . SER A 1 89 ? -2.300 11.878 -19.630 1.00 59.28 89 SER A N 1
ATOM 719 C CA . SER A 1 89 ? -1.611 12.588 -20.680 1.00 59.28 89 SER A CA 1
ATOM 720 C C . SER A 1 89 ? -0.102 12.529 -20.464 1.00 59.28 89 SER A C 1
ATOM 722 O O . SER A 1 89 ? 0.423 13.084 -19.500 1.00 59.28 89 SER A O 1
ATOM 724 N N . GLU A 1 90 ? 0.533 11.938 -21.474 1.00 60.75 90 GLU A N 1
ATOM 725 C CA . GLU A 1 90 ? 1.964 11.881 -21.777 1.00 60.75 90 GLU A CA 1
ATOM 726 C C . GLU A 1 90 ? 2.798 10.869 -20.990 1.00 60.75 90 GLU A C 1
ATOM 728 O O . GLU A 1 90 ? 2.836 10.846 -19.761 1.00 60.75 90 GLU A O 1
ATOM 733 N N . ASP A 1 91 ? 3.511 10.054 -21.772 1.00 61.62 91 ASP A N 1
ATOM 734 C CA . ASP A 1 91 ? 4.552 9.153 -21.311 1.00 61.62 91 ASP A CA 1
ATOM 735 C C . ASP A 1 91 ? 5.632 9.992 -20.633 1.00 61.62 91 ASP A C 1
ATOM 737 O O . ASP A 1 91 ? 6.336 10.787 -21.268 1.00 61.62 91 ASP A O 1
ATOM 741 N N . ALA A 1 92 ? 5.785 9.827 -19.323 1.00 70.06 92 ALA A N 1
ATOM 742 C CA . ALA A 1 92 ? 6.987 10.310 -18.687 1.00 70.06 92 ALA A CA 1
ATOM 743 C C . ALA A 1 92 ? 8.147 9.498 -19.290 1.00 70.06 92 ALA A C 1
ATOM 745 O O . ALA A 1 92 ? 8.287 8.304 -19.040 1.00 70.06 92 ALA A O 1
ATOM 746 N N . ASN A 1 93 ?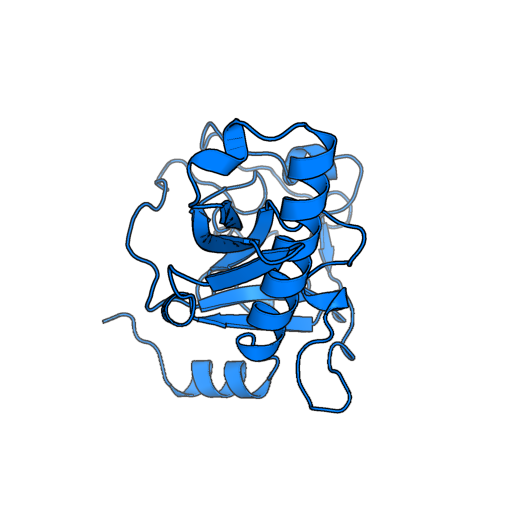 8.972 10.136 -20.124 1.00 86.00 93 ASN A N 1
ATOM 747 C CA . ASN A 1 93 ? 10.241 9.554 -20.547 1.00 86.00 93 ASN A CA 1
ATOM 748 C C . ASN A 1 93 ? 11.135 9.464 -19.303 1.00 86.00 93 ASN A C 1
ATOM 750 O O . ASN A 1 93 ? 11.771 10.449 -18.917 1.00 86.00 93 ASN A O 1
ATOM 754 N N . LEU A 1 94 ? 11.092 8.314 -18.627 1.00 93.25 94 LEU A N 1
ATOM 755 C CA . LEU A 1 94 ? 11.914 8.022 -17.460 1.00 93.25 94 LEU A CA 1
ATOM 756 C C . LEU A 1 94 ? 13.315 7.616 -17.921 1.00 93.25 94 LEU A C 1
ATOM 758 O O . LEU A 1 94 ? 13.484 6.678 -18.705 1.00 93.25 94 LEU A O 1
ATOM 762 N N . VAL A 1 95 ? 14.325 8.304 -17.399 1.00 95.00 95 VAL A N 1
ATOM 763 C CA . VAL A 1 95 ? 15.736 8.084 -17.711 1.00 95.00 95 VAL A CA 1
ATOM 764 C C . VAL A 1 95 ? 16.384 7.233 -16.620 1.00 95.00 95 VAL A C 1
ATOM 766 O O . VAL A 1 95 ? 16.374 7.575 -15.437 1.00 95.00 95 VAL A O 1
ATOM 769 N N . PHE A 1 96 ? 16.970 6.102 -17.017 1.00 96.56 96 PHE A N 1
ATOM 770 C CA . PHE A 1 96 ? 17.701 5.229 -16.099 1.00 96.56 96 PHE A CA 1
ATOM 771 C C . PHE A 1 96 ? 18.952 5.929 -15.553 1.00 96.56 96 PHE A C 1
ATOM 773 O O . PHE A 1 96 ? 19.750 6.454 -16.326 1.00 96.56 96 PHE A O 1
ATOM 780 N N . GLY A 1 97 ? 19.146 5.881 -14.236 1.00 96.25 97 GLY A N 1
ATOM 781 C CA . GLY A 1 97 ? 20.230 6.568 -13.530 1.00 96.25 97 GLY A CA 1
ATOM 782 C C . GLY A 1 97 ? 19.893 8.000 -13.106 1.00 96.25 97 GLY A C 1
ATOM 783 O O . GLY A 1 97 ? 20.612 8.554 -12.278 1.00 96.25 97 GLY A O 1
ATOM 784 N N . GLU A 1 98 ? 18.796 8.571 -13.610 1.00 96.31 98 GLU A N 1
ATOM 785 C CA . GLU A 1 98 ? 18.312 9.906 -13.233 1.00 96.31 98 GLU A CA 1
ATOM 786 C C . GLU A 1 98 ? 16.964 9.805 -12.508 1.00 96.31 98 GLU A C 1
ATOM 788 O O . GLU A 1 98 ? 16.867 10.129 -11.327 1.00 96.31 98 GLU A O 1
ATOM 793 N N . ASP A 1 99 ? 15.941 9.282 -13.187 1.00 96.44 99 ASP A N 1
ATOM 794 C CA . ASP A 1 99 ? 14.573 9.164 -12.668 1.00 96.44 99 ASP A CA 1
ATOM 795 C C . ASP A 1 99 ? 14.342 7.864 -11.891 1.00 96.44 99 ASP A C 1
ATOM 797 O O . ASP A 1 99 ? 13.476 7.785 -11.016 1.00 96.44 99 ASP A O 1
ATOM 801 N N . PHE A 1 100 ? 15.096 6.816 -12.225 1.00 96.44 100 PHE A N 1
ATOM 802 C CA . PHE A 1 100 ? 15.004 5.524 -11.559 1.00 96.44 100 PHE A CA 1
ATOM 803 C C . PHE A 1 100 ? 16.316 4.742 -11.613 1.00 96.44 100 PHE A C 1
ATOM 805 O O . PHE A 1 100 ? 17.112 4.880 -12.544 1.00 96.44 100 PHE A O 1
ATOM 812 N N . ILE A 1 101 ? 16.501 3.867 -10.631 1.00 95.31 101 ILE A N 1
ATOM 813 C CA . ILE A 1 101 ? 17.602 2.900 -10.554 1.00 95.31 101 ILE A CA 1
ATOM 814 C C . ILE A 1 101 ? 17.059 1.494 -10.295 1.00 95.31 101 ILE A C 1
ATOM 816 O O . ILE A 1 101 ? 15.888 1.328 -9.946 1.00 95.31 101 ILE A O 1
ATOM 820 N N . LEU A 1 102 ? 17.926 0.490 -10.447 1.00 91.69 102 LEU A N 1
ATOM 821 C CA . LEU A 1 102 ? 17.666 -0.856 -9.948 1.00 91.69 102 LEU A CA 1
ATOM 822 C C . LEU A 1 102 ? 18.333 -1.070 -8.593 1.00 91.69 102 LEU A C 1
ATOM 824 O O . LEU A 1 102 ? 19.526 -0.816 -8.429 1.00 91.69 102 LEU A O 1
ATOM 828 N N . GLN A 1 103 ? 17.558 -1.582 -7.648 1.00 87.06 103 GLN A N 1
ATOM 829 C CA . GLN A 1 103 ? 17.993 -2.008 -6.332 1.00 87.06 103 GLN A CA 1
ATOM 830 C C . GLN A 1 103 ? 17.569 -3.465 -6.114 1.00 87.06 103 GLN A C 1
ATOM 832 O O . GLN A 1 103 ? 16.462 -3.759 -5.669 1.00 87.06 103 GLN A O 1
ATOM 837 N N . GLU A 1 104 ? 18.484 -4.386 -6.414 1.00 79.12 104 GLU A N 1
ATOM 838 C CA . GLU A 1 104 ? 18.252 -5.842 -6.381 1.00 79.12 104 GLU A CA 1
ATOM 839 C C . GLU A 1 104 ? 17.978 -6.407 -4.973 1.00 79.12 104 GLU A C 1
ATOM 841 O O . GLU A 1 104 ? 17.612 -7.567 -4.823 1.00 79.12 104 GLU A O 1
ATOM 846 N N . THR A 1 105 ? 18.160 -5.606 -3.920 1.00 70.62 105 THR A N 1
ATOM 847 C CA . THR A 1 105 ? 17.941 -6.015 -2.523 1.00 70.62 105 THR A CA 1
ATOM 848 C C . THR A 1 105 ? 16.527 -5.735 -2.017 1.00 70.62 105 THR A C 1
ATOM 850 O O . THR A 1 105 ? 16.263 -5.885 -0.822 1.00 70.62 105 THR A O 1
ATOM 853 N N . ASN A 1 106 ? 15.619 -5.319 -2.900 1.00 75.31 106 ASN A N 1
ATOM 854 C CA . ASN A 1 106 ? 14.233 -5.087 -2.530 1.00 75.31 106 ASN A CA 1
ATOM 855 C C . ASN A 1 106 ? 13.507 -6.409 -2.277 1.00 75.31 106 ASN A C 1
ATOM 857 O O . ASN A 1 106 ? 13.646 -7.392 -3.003 1.00 75.31 106 ASN A O 1
ATOM 861 N N . TRP A 1 107 ? 12.688 -6.395 -1.239 1.00 80.25 107 TRP A N 1
ATOM 862 C CA . TRP A 1 107 ? 11.808 -7.485 -0.857 1.00 80.25 107 TRP A CA 1
ATOM 863 C C . TRP A 1 107 ? 10.360 -7.002 -0.923 1.00 80.25 107 TRP A C 1
ATOM 865 O O . TRP A 1 107 ? 10.107 -5.859 -1.310 1.00 80.25 107 TRP A O 1
ATOM 875 N N . PHE A 1 108 ? 9.387 -7.841 -0.578 1.00 85.81 108 PHE A N 1
ATOM 876 C CA . PHE A 1 108 ? 7.984 -7.438 -0.619 1.00 85.81 108 PHE A CA 1
ATOM 877 C C . PHE A 1 108 ? 7.092 -8.263 0.298 1.00 85.81 108 PHE A C 1
ATOM 879 O O . PHE A 1 108 ? 7.411 -9.389 0.656 1.00 85.81 108 PHE A O 1
ATOM 886 N N . TRP A 1 109 ? 5.921 -7.727 0.607 1.00 88.38 109 TRP A N 1
ATOM 887 C CA . TRP A 1 109 ? 4.835 -8.500 1.195 1.00 88.38 109 TRP A CA 1
ATOM 888 C C . TRP A 1 109 ? 3.597 -8.460 0.306 1.00 88.38 109 TRP A C 1
ATOM 890 O O . TRP A 1 109 ? 3.408 -7.516 -0.468 1.00 88.38 109 TRP A O 1
ATOM 900 N N . ILE A 1 110 ? 2.776 -9.508 0.406 1.00 88.94 110 ILE A N 1
ATOM 901 C CA . ILE A 1 110 ? 1.532 -9.664 -0.352 1.00 88.94 110 ILE A CA 1
ATOM 902 C C . ILE A 1 110 ? 0.346 -9.710 0.607 1.00 88.94 110 ILE A C 1
ATOM 904 O O . ILE A 1 110 ? 0.417 -10.324 1.671 1.00 88.94 110 ILE A O 1
ATOM 908 N N . LEU A 1 111 ? -0.762 -9.101 0.199 1.00 91.25 111 LEU A N 1
ATOM 909 C CA . LEU A 1 111 ? -2.035 -9.118 0.909 1.00 91.25 111 LEU A CA 1
ATOM 910 C C . LEU A 1 111 ? -3.169 -9.391 -0.078 1.00 91.25 111 LEU A C 1
ATOM 912 O O . LEU A 1 111 ? -3.292 -8.678 -1.071 1.00 91.25 111 LEU A O 1
ATOM 916 N N . ARG A 1 112 ? -4.037 -10.369 0.185 1.00 92.38 112 ARG A N 1
ATOM 917 C CA . ARG A 1 112 ? -5.273 -10.514 -0.592 1.00 92.38 112 ARG A CA 1
ATOM 918 C C . ARG A 1 112 ? -6.276 -9.451 -0.152 1.00 92.38 112 ARG A C 1
ATOM 920 O O . ARG A 1 112 ? -6.528 -9.291 1.039 1.00 92.38 112 ARG A O 1
ATOM 927 N N . VAL A 1 113 ? -6.890 -8.750 -1.105 1.00 93.75 113 VAL A N 1
ATOM 928 C CA . VAL A 1 113 ? -7.870 -7.695 -0.791 1.00 93.75 113 VAL A CA 1
ATOM 929 C C . VAL A 1 113 ? -9.077 -8.264 -0.046 1.00 93.75 113 VAL A C 1
ATOM 931 O O . VAL A 1 113 ? -9.551 -7.648 0.897 1.00 93.75 113 VAL A O 1
ATOM 934 N N . GLY A 1 114 ? -9.553 -9.452 -0.427 1.00 93.94 114 GLY A N 1
ATOM 935 C CA . GLY A 1 114 ? -10.703 -10.107 0.203 1.00 93.94 114 GLY A CA 1
ATOM 936 C C . GLY A 1 114 ? -10.507 -10.522 1.661 1.00 93.94 114 GLY A C 1
ATOM 937 O O . GLY A 1 114 ? -11.497 -10.826 2.322 1.00 93.94 114 GLY A O 1
ATOM 938 N N . ASP A 1 115 ? -9.274 -10.504 2.171 1.00 94.38 115 ASP A N 1
ATOM 939 C CA . ASP A 1 115 ? -8.992 -10.783 3.582 1.00 94.38 115 ASP A CA 1
ATOM 940 C C . ASP A 1 115 ? -9.189 -9.532 4.461 1.00 94.38 115 ASP A C 1
ATOM 942 O O . ASP A 1 115 ? -9.269 -9.629 5.686 1.00 94.38 115 ASP A O 1
ATOM 946 N N . LEU A 1 116 ? -9.298 -8.345 3.849 1.00 94.12 116 LEU A N 1
ATOM 947 C CA . LEU A 1 116 ? -9.632 -7.108 4.543 1.00 94.12 116 LEU A CA 1
ATOM 948 C C . LEU A 1 116 ? -11.130 -7.075 4.887 1.00 94.12 116 LEU A C 1
ATOM 950 O O . LEU A 1 116 ? -11.983 -7.083 4.004 1.00 94.12 116 LEU A O 1
ATOM 954 N N . GLN A 1 117 ? -11.446 -7.014 6.180 1.00 91.94 117 GLN A N 1
ATOM 955 C CA . GLN A 1 117 ? -12.814 -6.917 6.694 1.00 91.94 117 GLN A CA 1
ATOM 956 C C . GLN A 1 117 ? -13.300 -5.463 6.798 1.00 91.94 117 GLN A C 1
ATOM 958 O O . GLN A 1 117 ? -12.511 -4.543 6.996 1.00 91.94 117 GLN A O 1
ATOM 963 N N . ASP A 1 118 ? -14.616 -5.257 6.759 1.00 90.12 118 ASP A N 1
ATOM 964 C CA . ASP A 1 118 ? -15.229 -3.918 6.781 1.00 90.12 118 ASP A CA 1
ATOM 965 C C . ASP A 1 118 ? -15.534 -3.388 8.202 1.00 90.12 118 ASP A C 1
ATOM 967 O O . ASP A 1 118 ? -16.230 -2.384 8.355 1.00 90.12 118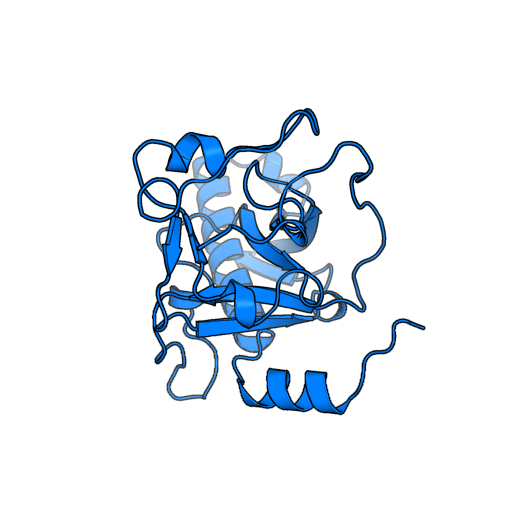 ASP A O 1
ATOM 971 N N . ASN A 1 119 ? -15.092 -4.066 9.271 1.00 91.94 119 ASN A N 1
ATOM 972 C CA . ASN A 1 119 ? -15.574 -3.796 10.636 1.00 91.94 119 ASN A CA 1
ATOM 973 C C . ASN A 1 119 ? -14.544 -4.015 11.762 1.00 91.94 119 ASN A C 1
ATOM 975 O O . ASN A 1 119 ? -14.891 -4.505 12.843 1.00 91.94 119 ASN A O 1
ATOM 979 N N . TYR A 1 120 ? -13.295 -3.609 11.545 1.00 94.94 120 TYR A N 1
ATOM 980 C CA . TYR A 1 120 ? -12.268 -3.639 12.589 1.00 94.94 120 TYR A CA 1
ATOM 981 C C . TYR A 1 120 ? -12.578 -2.673 13.734 1.00 94.94 120 TYR A C 1
ATOM 983 O O . TYR A 1 120 ? -13.367 -1.737 13.587 1.00 94.94 120 TYR A O 1
ATOM 991 N N . GLN A 1 121 ? -11.967 -2.912 14.899 1.00 94.81 121 GLN A N 1
ATOM 992 C CA . GLN A 1 121 ? -12.274 -2.184 16.129 1.00 94.81 121 GLN A CA 1
ATOM 993 C C . GLN A 1 121 ? -11.021 -1.821 16.919 1.00 94.81 121 GLN A C 1
ATOM 995 O O . GLN A 1 121 ? -10.078 -2.601 16.997 1.00 94.81 121 GLN A O 1
ATOM 1000 N N . CYS A 1 122 ? -11.028 -0.646 17.548 1.00 93.06 122 CYS A N 1
ATOM 1001 C CA . CYS A 1 122 ? -10.061 -0.271 18.576 1.00 93.06 122 CYS A CA 1
ATOM 1002 C C . CYS A 1 122 ? -10.778 0.380 19.764 1.00 93.06 122 CYS A C 1
ATOM 1004 O O . CYS A 1 122 ? -11.811 1.031 19.605 1.00 93.06 122 CYS A O 1
ATOM 1006 N N . GLU A 1 123 ? -10.242 0.204 20.971 1.00 92.50 123 GLU A N 1
ATOM 1007 C CA . GLU A 1 123 ? -10.825 0.768 22.189 1.00 92.50 123 GLU A CA 1
ATOM 1008 C C . GLU A 1 123 ? -9.954 1.894 22.745 1.00 92.50 123 GLU A C 1
ATOM 1010 O O . GLU A 1 123 ? -8.739 1.758 22.899 1.00 92.50 123 GLU A O 1
ATOM 1015 N N . ILE A 1 124 ? -10.582 3.022 23.081 1.00 90.75 124 ILE A N 1
ATOM 1016 C CA . ILE A 1 124 ? -9.912 4.170 23.686 1.00 90.75 124 ILE A CA 1
ATOM 1017 C C . ILE A 1 124 ? -10.755 4.665 24.847 1.00 90.75 124 ILE A C 1
ATOM 1019 O O . ILE A 1 124 ? -11.835 5.223 24.654 1.00 90.75 124 ILE A O 1
ATOM 1023 N N . LYS A 1 125 ? -10.227 4.506 26.066 1.00 88.62 125 LYS A N 1
ATOM 1024 C CA . LYS A 1 125 ? -10.898 4.919 27.311 1.00 88.62 125 LYS A CA 1
ATOM 1025 C C . LYS A 1 125 ? -12.317 4.335 27.445 1.00 88.62 125 LYS A C 1
ATOM 1027 O O . LYS A 1 125 ? -13.237 5.065 27.807 1.00 88.62 125 LYS A O 1
ATOM 1032 N N . GLY A 1 126 ? -12.506 3.053 27.126 1.00 89.06 126 GLY A N 1
ATOM 1033 C CA . GLY A 1 126 ? -13.815 2.397 27.207 1.00 89.06 126 GLY A CA 1
ATOM 1034 C C . GLY A 1 126 ? -14.763 2.690 26.042 1.00 89.06 126 GLY A C 1
ATOM 1035 O O . GLY A 1 126 ? -15.891 2.209 26.052 1.00 89.06 126 GLY A O 1
ATOM 1036 N N . ILE A 1 127 ? -14.346 3.482 25.046 1.00 90.31 127 ILE A N 1
ATOM 1037 C CA . ILE A 1 127 ? -15.134 3.740 23.835 1.00 90.31 127 ILE A CA 1
ATOM 1038 C C . ILE A 1 127 ? -14.562 2.904 22.695 1.00 90.31 127 ILE A C 1
ATOM 1040 O O . ILE A 1 127 ? -13.382 3.036 22.365 1.00 90.31 127 ILE A O 1
ATOM 1044 N N . VAL A 1 128 ? -15.413 2.083 22.079 1.00 94.06 128 VAL A N 1
ATOM 1045 C CA . VAL A 1 128 ? -15.069 1.282 20.901 1.00 94.06 128 VAL A CA 1
ATOM 1046 C C . VAL A 1 128 ? -15.291 2.104 19.634 1.00 94.06 128 VAL A C 1
ATOM 1048 O O . VAL A 1 128 ? -16.397 2.587 19.372 1.00 94.06 128 VAL A O 1
ATOM 1051 N N . TYR A 1 129 ? -14.237 2.236 18.838 1.00 94.62 129 TYR A N 1
ATOM 1052 C CA . TYR A 1 129 ? -14.267 2.836 17.513 1.00 94.62 129 TYR A CA 1
ATOM 1053 C C . TYR A 1 129 ? -14.171 1.741 16.458 1.00 94.62 129 TYR A C 1
ATOM 1055 O O . TYR A 1 129 ? -13.288 0.890 16.523 1.00 94.62 129 TYR A O 1
ATOM 1063 N N . GLN A 1 130 ? -15.084 1.775 15.495 1.00 95.88 130 GLN A N 1
ATOM 1064 C CA . GLN A 1 130 ? -15.106 0.927 14.318 1.00 95.88 130 GLN A CA 1
ATOM 1065 C C . GLN A 1 130 ? -14.408 1.629 13.161 1.00 95.88 130 GLN A C 1
ATOM 1067 O O . GLN A 1 130 ? -14.573 2.836 12.961 1.00 95.88 130 GLN A O 1
ATOM 1072 N N . PHE A 1 131 ? -13.659 0.868 12.378 1.00 94.75 131 PHE A N 1
ATOM 1073 C CA . PHE A 1 131 ? -12.968 1.373 11.207 1.00 94.75 131 PHE A CA 1
ATOM 1074 C C . PHE A 1 131 ? -12.888 0.315 10.108 1.00 94.75 131 PHE A C 1
ATOM 1076 O O . PHE A 1 131 ? -12.918 -0.886 10.375 1.00 94.75 131 PHE A O 1
ATOM 1083 N N . ALA A 1 132 ? -12.775 0.780 8.869 1.00 94.88 132 ALA A N 1
ATOM 1084 C CA . ALA A 1 132 ? -12.702 -0.069 7.690 1.00 94.88 132 ALA A CA 1
ATOM 1085 C C . ALA A 1 132 ? -11.575 0.393 6.756 1.00 94.88 132 ALA A C 1
ATOM 1087 O O . ALA A 1 132 ? -11.352 1.603 6.620 1.00 94.88 132 ALA A O 1
ATOM 1088 N N . PRO A 1 133 ? -10.862 -0.542 6.112 1.00 95.31 133 PRO A N 1
ATOM 1089 C CA . PRO A 1 133 ? -9.979 -0.239 5.006 1.00 95.31 133 PRO A CA 1
ATOM 1090 C C . PRO A 1 133 ? -10.788 -0.031 3.719 1.00 95.31 133 PRO A C 1
ATOM 1092 O O . PRO A 1 133 ? -11.837 -0.627 3.499 1.00 95.31 133 PRO A O 1
ATOM 1095 N N . THR A 1 134 ? -10.264 0.782 2.818 1.00 94.00 134 THR A N 1
ATOM 1096 C CA . THR A 1 134 ? -10.732 0.912 1.440 1.00 94.00 134 THR A CA 1
ATOM 1097 C C . THR A 1 134 ? -9.513 0.890 0.538 1.00 94.00 134 THR A C 1
ATOM 1099 O O . THR A 1 134 ? -8.547 1.609 0.787 1.00 94.00 134 THR A O 1
ATOM 1102 N N . VAL A 1 135 ? -9.542 0.055 -0.496 1.00 94.81 135 VAL A N 1
ATOM 1103 C CA . VAL A 1 135 ? -8.489 0.007 -1.513 1.00 94.81 135 VAL A CA 1
ATOM 1104 C C . VAL A 1 135 ? -8.886 0.955 -2.632 1.00 94.81 135 VAL A C 1
ATOM 1106 O O . VAL A 1 135 ? -9.905 0.748 -3.282 1.00 94.81 135 VAL A O 1
ATOM 1109 N N . ILE A 1 136 ? -8.107 2.014 -2.824 1.00 93.44 136 ILE A N 1
ATOM 1110 C CA . ILE A 1 136 ? -8.416 3.086 -3.771 1.00 93.44 136 ILE A CA 1
ATOM 1111 C C . ILE A 1 136 ? -7.340 3.109 -4.844 1.00 93.44 136 ILE A C 1
ATOM 1113 O O . ILE A 1 136 ? -6.148 3.074 -4.539 1.00 93.44 136 ILE A O 1
ATOM 1117 N N . HIS A 1 137 ? -7.764 3.156 -6.102 1.00 93.56 137 HIS A N 1
ATOM 1118 C CA . HIS A 1 137 ? -6.862 3.326 -7.229 1.00 93.56 137 HIS A CA 1
ATOM 1119 C C . HIS A 1 137 ? -6.356 4.770 -7.279 1.00 93.56 137 HIS A C 1
ATOM 1121 O O . HIS A 1 137 ? -7.143 5.694 -7.491 1.00 93.56 137 HIS A O 1
ATOM 1127 N N . CYS A 1 138 ? -5.049 4.956 -7.102 1.00 92.44 138 CYS A N 1
ATOM 1128 C CA . CYS A 1 138 ? -4.397 6.265 -7.058 1.00 92.44 138 CYS A CA 1
ATOM 1129 C C . CYS A 1 138 ? -3.199 6.284 -8.026 1.00 92.44 138 CYS A C 1
ATOM 1131 O O . CYS A 1 138 ? -2.059 6.265 -7.559 1.00 92.44 138 CYS A O 1
ATOM 1133 N N . PRO A 1 139 ? -3.416 6.270 -9.357 1.00 92.56 139 PRO A N 1
ATOM 1134 C CA . PRO A 1 139 ? -2.340 6.290 -10.345 1.00 92.56 139 PRO A CA 1
ATOM 1135 C C . PRO A 1 139 ? -1.340 7.417 -10.103 1.00 92.56 139 PRO A C 1
ATOM 1137 O O . PRO A 1 139 ? -1.730 8.570 -9.912 1.00 92.56 139 PRO A O 1
ATOM 1140 N N . THR A 1 140 ? -0.053 7.099 -10.199 1.00 92.69 140 THR A N 1
ATOM 1141 C CA . THR A 1 140 ? 1.016 8.101 -10.233 1.00 92.69 140 THR A CA 1
ATOM 1142 C C . THR A 1 140 ? 1.593 8.212 -11.636 1.00 92.69 140 THR A C 1
ATOM 1144 O O . THR A 1 140 ? 1.391 7.343 -12.486 1.00 92.69 140 THR A O 1
ATOM 1147 N N . ARG A 1 141 ? 2.365 9.270 -11.890 1.00 91.81 141 ARG A N 1
ATOM 1148 C CA . ARG A 1 141 ? 2.978 9.508 -13.209 1.00 91.81 141 ARG A CA 1
ATOM 1149 C C . ARG A 1 141 ? 3.986 8.438 -13.631 1.00 91.81 141 ARG A C 1
ATOM 1151 O O . ARG A 1 141 ? 4.280 8.324 -14.816 1.00 91.81 141 ARG A O 1
ATOM 1158 N N . CYS A 1 142 ? 4.524 7.666 -12.689 1.00 92.00 142 CYS A N 1
ATOM 1159 C CA . CYS A 1 142 ? 5.424 6.546 -12.972 1.00 92.00 142 CYS A CA 1
ATOM 1160 C C . CYS A 1 142 ? 4.781 5.166 -12.776 1.00 92.00 142 CYS A C 1
ATOM 1162 O O . CYS A 1 142 ? 5.407 4.164 -13.104 1.00 92.00 142 CYS A O 1
ATOM 1164 N N . ASN A 1 143 ? 3.580 5.083 -12.201 1.00 92.56 143 ASN A N 1
ATOM 1165 C CA . ASN A 1 143 ? 2.916 3.810 -11.953 1.00 92.56 143 ASN A CA 1
ATOM 1166 C C . ASN A 1 143 ? 1.395 3.977 -11.954 1.00 92.56 143 ASN A C 1
ATOM 1168 O O . ASN A 1 143 ? 0.789 4.378 -10.958 1.00 92.56 143 ASN A O 1
ATOM 1172 N N . PHE A 1 144 ? 0.780 3.610 -13.072 1.00 91.69 144 PHE A N 1
ATOM 1173 C CA . PHE A 1 144 ? -0.662 3.595 -13.226 1.00 91.69 144 PHE A CA 1
ATOM 1174 C C . PHE A 1 144 ? -1.337 2.668 -12.215 1.00 91.69 144 PHE A C 1
ATOM 1176 O O . PHE A 1 144 ? -2.359 3.022 -11.653 1.00 91.69 144 PHE A O 1
ATOM 1183 N N . TRP A 1 145 ? -0.729 1.519 -11.927 1.00 91.75 145 TRP A N 1
ATOM 1184 C CA . TRP A 1 145 ? -1.271 0.475 -11.054 1.00 91.75 145 TRP A CA 1
ATOM 1185 C C . TRP A 1 145 ? -0.944 0.700 -9.575 1.00 91.75 145 TRP A C 1
ATOM 1187 O O . TRP A 1 145 ? -0.850 -0.255 -8.796 1.00 91.75 145 TRP A O 1
ATOM 1197 N N . HIS A 1 146 ? -0.716 1.955 -9.189 1.00 93.31 146 HIS A N 1
ATOM 1198 C CA . HIS A 1 146 ? -0.562 2.355 -7.802 1.00 93.31 146 HIS A CA 1
ATOM 1199 C C . HIS A 1 146 ? -1.933 2.459 -7.126 1.00 93.31 146 HIS A C 1
ATOM 1201 O O . HIS A 1 146 ? -2.886 3.046 -7.639 1.00 93.31 146 HIS A O 1
ATOM 1207 N N . TYR A 1 147 ? -2.016 1.862 -5.947 1.00 94.38 147 TYR A N 1
ATOM 1208 C CA . TYR A 1 147 ? -3.189 1.840 -5.093 1.00 94.38 147 TYR A CA 1
ATOM 1209 C C . TYR A 1 147 ? -2.807 2.328 -3.703 1.00 94.38 147 TYR A C 1
ATOM 1211 O O . TYR A 1 147 ? -1.648 2.282 -3.295 1.00 94.38 147 TYR A O 1
ATOM 1219 N N . GLU A 1 148 ? -3.804 2.742 -2.939 1.00 94.12 148 GLU A N 1
ATOM 1220 C CA . GLU A 1 148 ? -3.652 3.055 -1.527 1.00 94.12 148 GLU A CA 1
ATOM 1221 C C . GLU A 1 148 ? -4.663 2.260 -0.708 1.00 94.12 148 GLU A C 1
ATOM 1223 O O . GLU A 1 148 ? -5.845 2.209 -1.049 1.00 94.12 148 GLU A O 1
ATOM 1228 N N . ILE A 1 149 ? -4.218 1.682 0.408 1.00 95.00 149 ILE A N 1
ATOM 1229 C CA . ILE A 1 149 ? -5.132 1.235 1.461 1.00 95.00 149 ILE A CA 1
ATOM 1230 C C . ILE A 1 149 ? -5.391 2.432 2.374 1.00 95.00 149 ILE A C 1
ATOM 1232 O O . ILE A 1 149 ? -4.465 2.918 3.033 1.00 95.00 149 ILE A O 1
ATOM 1236 N N . ARG A 1 150 ? -6.639 2.904 2.408 1.00 94.19 150 ARG A N 1
ATOM 1237 C CA . ARG A 1 150 ? -7.083 3.999 3.275 1.00 94.19 150 ARG A CA 1
ATOM 1238 C C . ARG A 1 150 ? -7.967 3.498 4.397 1.00 94.19 150 ARG A C 1
ATOM 1240 O O . ARG A 1 150 ? -8.889 2.732 4.160 1.00 94.19 150 ARG A O 1
ATOM 1247 N N . TRP A 1 151 ? -7.705 3.953 5.615 1.00 93.69 151 TRP A N 1
ATOM 1248 C CA . TRP A 1 151 ? -8.444 3.533 6.804 1.00 93.69 151 TRP A CA 1
ATOM 1249 C C . TRP A 1 151 ? -9.392 4.637 7.261 1.00 93.69 151 TRP A C 1
ATOM 1251 O O . TRP A 1 151 ? -8.954 5.754 7.537 1.00 93.69 151 TRP A O 1
ATOM 1261 N N . THR A 1 152 ? -10.683 4.318 7.353 1.00 92.69 152 THR A N 1
ATOM 1262 C CA . THR A 1 152 ? -11.739 5.275 7.703 1.00 92.69 152 THR A CA 1
ATOM 1263 C C . THR A 1 152 ? -12.447 4.855 8.980 1.00 92.69 152 THR A C 1
ATOM 1265 O O . THR A 1 152 ? -12.855 3.705 9.117 1.00 92.69 152 THR A O 1
ATOM 1268 N N . ILE A 1 153 ? -12.639 5.800 9.901 1.00 93.81 153 ILE A N 1
ATOM 1269 C CA . ILE A 1 153 ? -13.438 5.600 11.114 1.00 93.81 153 ILE A CA 1
ATOM 1270 C C . ILE A 1 153 ? -14.920 5.697 10.754 1.00 93.81 153 ILE A C 1
ATOM 1272 O O . ILE A 1 153 ? -15.359 6.685 10.168 1.00 93.81 153 ILE A O 1
ATOM 1276 N N . LEU A 1 154 ? -15.694 4.686 11.142 1.00 93.88 154 LEU A N 1
ATOM 1277 C CA . LEU A 1 154 ? -17.118 4.570 10.825 1.00 93.88 154 LEU A CA 1
ATOM 1278 C C . LEU A 1 154 ? -18.019 5.271 11.855 1.00 93.88 154 LEU A C 1
ATOM 1280 O O . LEU A 1 154 ? -19.190 5.538 11.586 1.00 93.88 154 LEU A O 1
ATOM 1284 N N . ASN A 1 155 ? -17.502 5.586 13.047 1.00 92.88 155 ASN A N 1
ATOM 1285 C CA . ASN A 1 155 ? -18.284 6.252 14.088 1.00 92.88 155 ASN A CA 1
ATOM 1286 C C . ASN A 1 155 ? -18.600 7.704 13.711 1.00 92.88 155 ASN A C 1
ATOM 1288 O O . ASN A 1 155 ? -17.709 8.552 13.646 1.00 92.88 155 ASN A O 1
ATOM 1292 N N . SER A 1 156 ? -19.888 8.032 13.610 1.00 87.12 156 SER A N 1
ATOM 1293 C CA . SER A 1 156 ? -20.366 9.396 13.339 1.00 87.12 156 SER A CA 1
ATOM 1294 C C . SER A 1 156 ? -19.938 10.426 14.393 1.00 87.12 156 SER A C 1
ATOM 1296 O O . SER A 1 156 ? -19.788 11.605 14.080 1.00 87.12 156 SER A O 1
ATOM 1298 N N . SER A 1 157 ? -19.690 9.996 15.634 1.00 87.31 157 SER A N 1
ATOM 1299 C CA . SER A 1 157 ? -19.220 10.858 16.724 1.00 87.31 157 SER A CA 1
ATOM 1300 C C . SER A 1 157 ? -17.764 11.310 16.574 1.00 87.31 157 SER A C 1
ATOM 1302 O O . SER A 1 157 ? -17.341 12.217 17.293 1.00 87.31 157 SER A O 1
ATOM 1304 N N . PHE A 1 158 ? -16.988 10.714 15.659 1.00 89.44 158 PHE A N 1
ATOM 1305 C CA . PHE A 1 158 ? -15.585 11.066 15.429 1.00 89.44 158 PHE A CA 1
ATOM 1306 C C . PHE A 1 158 ? -15.417 12.522 14.969 1.00 89.44 158 PHE A C 1
ATOM 1308 O O . PHE A 1 158 ? -14.561 13.248 15.480 1.00 89.44 158 PHE A O 1
ATOM 1315 N N . SER A 1 159 ? -16.278 12.985 14.060 1.00 89.19 159 SER A N 1
ATOM 1316 C CA . SER A 1 159 ? -16.243 14.358 13.536 1.00 89.19 159 SER A CA 1
ATOM 1317 C C . SER A 1 159 ? -16.561 15.418 14.597 1.00 89.19 159 SER A C 1
ATOM 1319 O O . SER A 1 159 ? -16.177 16.572 14.442 1.00 89.19 159 SER A O 1
ATOM 1321 N N . GLN A 1 160 ? -17.212 15.021 15.694 1.00 90.75 160 GLN A N 1
ATOM 1322 C CA . GLN A 1 160 ? -17.569 15.889 16.820 1.00 90.75 160 GLN A CA 1
ATOM 1323 C C . GLN A 1 160 ? -16.452 15.988 17.874 1.00 90.75 160 GLN A C 1
ATOM 1325 O O . GLN A 1 160 ? -16.547 16.785 18.806 1.00 90.75 160 GLN A O 1
ATOM 1330 N N . GLN A 1 161 ? -15.399 15.172 17.758 1.00 91.31 161 GLN A N 1
ATOM 1331 C CA . GLN A 1 161 ? -14.262 15.195 18.674 1.00 91.31 161 GLN A CA 1
ATOM 1332 C C . GLN A 1 161 ? -13.350 16.398 18.406 1.00 91.31 161 GLN A C 1
ATOM 1334 O O . GLN A 1 161 ? -13.218 16.874 17.281 1.00 91.31 161 GLN A O 1
ATOM 1339 N N . THR A 1 162 ? -12.638 16.855 19.435 1.00 95.44 162 THR A N 1
ATOM 1340 C CA . THR A 1 162 ? -11.565 17.847 19.259 1.00 95.44 162 THR A CA 1
ATOM 1341 C C . THR A 1 162 ? -10.425 17.279 18.406 1.00 95.44 162 THR A C 1
ATOM 1343 O O . THR A 1 162 ? -10.176 16.073 18.421 1.00 95.44 162 THR A O 1
ATOM 1346 N N . ALA A 1 163 ? -9.645 18.135 17.739 1.00 94.31 163 ALA A N 1
ATOM 1347 C CA . ALA A 1 163 ? -8.498 17.701 16.930 1.00 94.31 163 ALA A CA 1
ATOM 1348 C C . ALA A 1 163 ? -7.498 16.824 17.716 1.00 94.31 163 ALA A C 1
ATOM 1350 O O . ALA A 1 163 ? -6.966 15.841 17.202 1.00 94.31 163 ALA A O 1
ATOM 1351 N N . THR A 1 164 ? -7.271 17.130 18.998 1.00 94.44 164 THR A N 1
ATOM 1352 C CA . THR A 1 164 ? -6.413 16.317 19.874 1.00 94.44 164 THR A CA 1
ATOM 1353 C C . THR A 1 164 ? -6.994 14.927 20.131 1.00 94.44 164 THR A C 1
ATOM 1355 O O . THR A 1 164 ? -6.245 13.952 20.187 1.00 94.44 164 THR A O 1
ATOM 1358 N N . GLN A 1 165 ? -8.313 14.817 20.302 1.00 93.31 165 GLN A N 1
ATOM 1359 C CA . GLN A 1 165 ? -8.989 13.526 20.442 1.00 93.31 165 GLN A CA 1
ATOM 1360 C C . GLN A 1 165 ? -8.963 12.752 19.124 1.00 93.31 165 GLN A C 1
ATOM 1362 O O . GLN A 1 165 ? -8.580 11.587 19.138 1.00 93.31 165 GLN A O 1
ATOM 1367 N N . GLN A 1 166 ? -9.269 13.400 17.996 1.00 93.44 166 GLN A N 1
ATOM 1368 C CA . GLN A 1 166 ? -9.213 12.783 16.668 1.00 93.44 166 GLN A CA 1
ATOM 1369 C C . GLN A 1 166 ? -7.830 12.209 16.374 1.00 93.44 166 GLN A C 1
ATOM 1371 O O . GLN A 1 166 ? -7.724 11.066 15.944 1.00 93.44 166 GLN A O 1
ATOM 1376 N N . LYS A 1 167 ? -6.763 12.953 16.692 1.00 92.50 167 LYS A N 1
ATOM 1377 C CA . LYS A 1 167 ? -5.391 12.458 16.561 1.00 92.50 167 LYS A CA 1
ATOM 1378 C C . LYS A 1 167 ? -5.159 11.188 17.382 1.00 92.50 167 LYS A C 1
ATOM 1380 O O . LYS A 1 167 ? -4.657 10.214 16.843 1.00 92.50 167 LYS A O 1
ATOM 1385 N N . LYS A 1 168 ? -5.560 11.168 18.659 1.00 92.50 168 LYS A N 1
ATOM 1386 C CA . LYS A 1 168 ? -5.415 9.974 19.516 1.00 92.50 168 LYS A CA 1
ATOM 1387 C C . LYS A 1 168 ? -6.189 8.774 18.973 1.00 92.50 168 LYS A C 1
ATOM 1389 O O . LYS A 1 168 ? -5.700 7.653 19.067 1.00 92.50 168 LYS A O 1
ATOM 1394 N N . ILE A 1 169 ? -7.378 9.017 18.422 1.00 93.69 169 ILE A N 1
ATOM 1395 C CA . ILE A 1 169 ? -8.202 7.973 17.811 1.00 93.69 169 ILE A CA 1
ATOM 1396 C C . ILE A 1 169 ? -7.533 7.427 16.552 1.00 93.69 169 ILE A C 1
ATOM 1398 O O . ILE A 1 169 ? -7.366 6.217 16.437 1.00 93.69 169 ILE A O 1
ATOM 1402 N N . ASN A 1 170 ? -7.061 8.309 15.672 1.00 93.06 170 ASN A N 1
ATOM 1403 C CA . ASN A 1 170 ? -6.304 7.929 14.484 1.00 93.06 170 ASN A CA 1
ATOM 1404 C C . ASN A 1 170 ? -5.036 7.145 14.843 1.00 93.06 170 ASN A C 1
ATOM 1406 O O . ASN A 1 170 ? -4.795 6.095 14.264 1.00 93.06 170 ASN A O 1
ATOM 1410 N N . ASP A 1 171 ? -4.252 7.601 15.822 1.00 92.06 171 ASP A N 1
ATOM 1411 C CA . ASP A 1 171 ? -3.019 6.926 16.239 1.00 92.06 171 ASP A CA 1
ATOM 1412 C C . ASP A 1 171 ? -3.301 5.492 16.731 1.00 92.06 171 ASP A C 1
ATOM 1414 O O . ASP A 1 171 ? -2.594 4.555 16.353 1.00 92.06 171 ASP A O 1
ATOM 1418 N N . ALA A 1 172 ? -4.360 5.302 17.526 1.00 92.62 172 ALA A N 1
ATOM 1419 C CA . ALA A 1 172 ? -4.781 3.984 18.001 1.00 92.62 172 ALA A CA 1
ATOM 1420 C C . ALA A 1 172 ? -5.326 3.099 16.869 1.00 92.62 172 ALA A C 1
ATOM 1422 O O . ALA A 1 172 ? -4.956 1.930 16.774 1.00 92.62 172 ALA A O 1
ATOM 1423 N N . MET A 1 173 ? -6.153 3.659 15.980 1.00 94.19 173 MET A N 1
ATOM 1424 C CA . MET A 1 173 ? -6.634 2.972 14.781 1.00 94.19 173 MET A CA 1
ATOM 1425 C C . MET A 1 173 ? -5.464 2.510 13.909 1.00 94.19 173 MET A C 1
ATOM 1427 O O . MET A 1 173 ? -5.404 1.346 13.538 1.00 94.19 173 MET A O 1
ATOM 1431 N N . TYR A 1 174 ? -4.499 3.382 13.612 1.00 93.31 174 TYR A N 1
ATOM 1432 C CA . TYR A 1 174 ? -3.343 3.025 12.792 1.00 93.31 174 TYR A CA 1
ATOM 1433 C C . TYR A 1 174 ? -2.439 1.999 13.471 1.00 93.31 174 TYR A C 1
ATOM 1435 O O . TYR A 1 174 ? -1.805 1.199 12.786 1.00 93.31 174 TYR A O 1
ATOM 1443 N N . ALA A 1 175 ? -2.333 2.007 14.801 1.00 91.88 175 ALA A N 1
ATOM 1444 C CA . ALA A 1 175 ? -1.626 0.951 15.519 1.00 91.88 175 ALA A CA 1
ATOM 1445 C C . ALA A 1 175 ? -2.303 -0.411 15.303 1.00 91.88 175 ALA A C 1
ATOM 1447 O O . ALA A 1 175 ? -1.622 -1.389 15.001 1.00 91.88 175 ALA A O 1
ATOM 1448 N N . GLU A 1 176 ? -3.631 -0.463 15.388 1.00 93.25 176 GLU A N 1
ATOM 1449 C CA . GLU A 1 176 ? -4.393 -1.699 15.206 1.00 93.25 176 GLU A CA 1
ATOM 1450 C C . GLU A 1 176 ? -4.439 -2.161 13.741 1.00 93.25 176 GLU A C 1
ATOM 1452 O O . GLU A 1 176 ? -4.253 -3.342 13.446 1.00 93.25 176 GLU A O 1
ATOM 1457 N N . ALA A 1 177 ? -4.563 -1.222 12.804 1.00 93.69 177 ALA A N 1
ATOM 1458 C CA . ALA A 1 177 ? -4.469 -1.480 11.374 1.00 93.69 177 ALA A CA 1
ATOM 1459 C C . ALA A 1 177 ? -3.109 -2.084 10.986 1.00 93.69 177 ALA A C 1
ATOM 1461 O O . ALA A 1 177 ? -3.062 -3.026 10.199 1.00 93.69 177 ALA A O 1
ATOM 1462 N N . ARG A 1 178 ? -1.994 -1.611 11.567 1.00 92.69 178 ARG A N 1
ATOM 1463 C CA . ARG A 1 178 ? -0.669 -2.211 11.321 1.00 92.69 178 ARG A CA 1
ATOM 1464 C C . ARG A 1 178 ? -0.590 -3.661 11.792 1.00 92.69 178 ARG A C 1
ATOM 1466 O O . ARG A 1 178 ? -0.074 -4.486 11.050 1.00 92.69 178 ARG A O 1
ATOM 1473 N N . LYS A 1 179 ? -1.102 -3.975 12.986 1.00 91.38 179 LYS A N 1
ATOM 1474 C CA . LYS A 1 179 ? -1.131 -5.359 13.497 1.00 91.38 179 LYS A CA 1
ATOM 1475 C C . LYS A 1 179 ? -1.992 -6.259 12.620 1.00 91.38 179 LYS A C 1
ATOM 1477 O O . LYS A 1 179 ? -1.587 -7.361 12.277 1.00 91.38 179 LYS A O 1
ATOM 1482 N N . THR A 1 180 ? -3.159 -5.758 12.223 1.00 91.88 180 THR A N 1
ATOM 1483 C CA . THR A 1 180 ? -4.060 -6.454 11.300 1.00 91.88 180 THR A CA 1
ATOM 1484 C C . THR A 1 180 ? -3.331 -6.784 10.001 1.00 91.88 180 THR A C 1
ATOM 1486 O O . THR A 1 180 ? -3.279 -7.940 9.593 1.00 91.88 180 THR A O 1
ATOM 1489 N N . LEU A 1 181 ? -2.691 -5.787 9.385 1.00 92.75 181 LEU A N 1
ATOM 1490 C CA . LEU A 1 181 ? -1.915 -5.983 8.164 1.00 92.75 181 LEU A CA 1
ATOM 1491 C C . LEU A 1 181 ? -0.724 -6.918 8.372 1.00 92.75 181 LEU A C 1
ATOM 1493 O O . LEU A 1 181 ? -0.463 -7.717 7.491 1.00 92.75 181 LEU A O 1
ATOM 1497 N N . GLN A 1 182 ? -0.031 -6.870 9.510 1.00 90.81 182 GLN A N 1
ATOM 1498 C CA . GLN A 1 182 ? 1.055 -7.802 9.827 1.00 90.81 182 GLN A CA 1
ATOM 1499 C C . GLN A 1 182 ? 0.577 -9.264 9.828 1.00 90.81 182 GLN A C 1
ATOM 1501 O O . GLN A 1 182 ? 1.283 -10.134 9.326 1.00 90.81 182 GLN A O 1
ATOM 1506 N N . VAL A 1 183 ? -0.608 -9.530 10.385 1.00 88.38 183 VAL A N 1
ATOM 1507 C CA . VAL A 1 183 ? -1.180 -10.884 10.457 1.00 88.38 183 VAL A CA 1
ATOM 1508 C C . VAL A 1 183 ? -1.684 -11.355 9.093 1.00 88.38 183 VAL A C 1
ATOM 1510 O O . VAL A 1 183 ? -1.510 -12.522 8.747 1.00 88.38 183 VAL A O 1
ATOM 1513 N N . LEU A 1 184 ? -2.316 -10.465 8.324 1.00 89.81 184 LEU A N 1
ATOM 1514 C CA . LEU A 1 184 ? -2.881 -10.801 7.015 1.00 89.81 184 LEU A CA 1
ATOM 1515 C C . LEU A 1 184 ? -1.824 -10.846 5.904 1.00 89.81 184 LEU A C 1
ATOM 1517 O O . LEU A 1 184 ? -1.944 -11.629 4.961 1.00 89.81 184 LEU A O 1
ATOM 1521 N N . ALA A 1 185 ? -0.796 -10.002 5.989 1.00 87.69 185 ALA A N 1
ATOM 1522 C CA . ALA A 1 185 ? 0.255 -9.943 4.991 1.00 87.69 185 ALA A CA 1
ATOM 1523 C C . ALA A 1 185 ? 1.103 -11.210 5.067 1.00 87.69 185 ALA A C 1
ATOM 1525 O O . ALA A 1 185 ? 1.742 -11.526 6.071 1.00 87.69 185 ALA A O 1
ATOM 1526 N N . SER A 1 186 ? 1.152 -11.921 3.952 1.00 75.31 186 SER A N 1
ATOM 1527 C CA . SER A 1 186 ? 2.071 -13.029 3.784 1.00 75.31 186 SER A CA 1
ATOM 1528 C C . SER A 1 186 ? 3.365 -12.501 3.191 1.00 75.31 186 SER A C 1
ATOM 1530 O O . SER A 1 186 ? 3.392 -11.901 2.117 1.00 75.31 186 SER A O 1
ATOM 1532 N N . SER A 1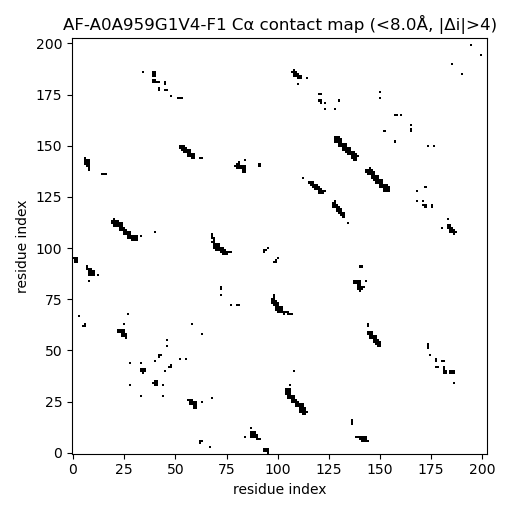 187 ? 4.462 -12.759 3.887 1.00 65.69 187 SER A N 1
ATOM 1533 C CA . SER A 1 187 ? 5.792 -12.396 3.423 1.00 65.69 187 SER A CA 1
ATOM 1534 C C . SER A 1 187 ? 6.347 -13.325 2.347 1.00 65.69 187 SER A C 1
ATOM 1536 O O . SER A 1 187 ? 7.298 -13.003 1.659 1.00 65.69 187 SER A O 1
ATOM 1538 N N . LYS A 1 188 ? 5.830 -14.536 2.188 1.00 56.66 188 LYS A N 1
ATOM 1539 C CA . LYS A 1 188 ? 6.671 -15.593 1.622 1.00 56.66 188 LYS A CA 1
ATOM 1540 C C . LYS A 1 188 ? 6.981 -15.378 0.131 1.00 56.66 188 LYS A C 1
ATOM 1542 O O . LYS A 1 188 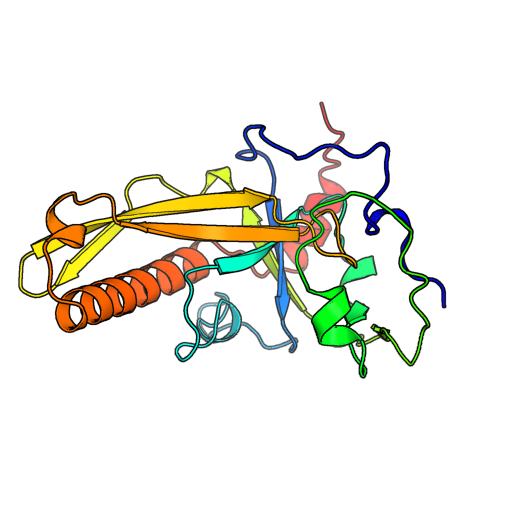? 6.089 -15.457 -0.702 1.00 56.66 188 LYS A O 1
ATOM 1547 N N . ILE A 1 189 ? 8.271 -15.328 -0.214 1.00 49.19 189 ILE A N 1
ATOM 1548 C CA . ILE A 1 189 ? 8.795 -15.666 -1.555 1.00 49.19 189 ILE A CA 1
ATOM 1549 C C . ILE A 1 189 ? 8.172 -16.985 -2.072 1.00 49.19 189 ILE A C 1
ATOM 1551 O O . ILE A 1 189 ? 7.851 -17.112 -3.250 1.00 49.19 189 ILE A O 1
ATOM 1555 N N . VAL A 1 190 ? 7.885 -17.936 -1.171 1.00 44.44 190 VAL A N 1
ATOM 1556 C CA . VAL A 1 190 ? 7.164 -19.192 -1.465 1.00 44.44 190 VAL A CA 1
ATOM 1557 C C . VAL A 1 190 ? 5.724 -18.959 -1.949 1.00 44.44 190 VAL A C 1
ATOM 1559 O O . VAL A 1 190 ? 5.219 -19.753 -2.734 1.00 44.44 190 VAL A O 1
ATOM 1562 N N . ALA A 1 191 ? 5.047 -17.889 -1.518 1.00 51.22 191 ALA A N 1
ATOM 1563 C CA . ALA A 1 191 ? 3.742 -17.512 -2.058 1.00 51.22 191 ALA A CA 1
ATOM 1564 C C . ALA A 1 191 ? 3.872 -17.049 -3.510 1.00 51.22 191 ALA A C 1
ATOM 1566 O O . ALA A 1 191 ? 3.038 -17.421 -4.315 1.00 51.22 191 ALA A O 1
ATOM 1567 N N . TYR A 1 192 ? 4.938 -16.335 -3.881 1.00 51.22 192 TYR A N 1
ATOM 1568 C CA . TYR A 1 192 ? 5.166 -15.952 -5.276 1.00 51.22 192 TYR A CA 1
ATOM 1569 C C . TYR A 1 192 ? 5.442 -17.169 -6.178 1.00 51.22 192 TYR A C 1
ATOM 1571 O O . TYR A 1 192 ? 4.824 -17.299 -7.233 1.00 51.22 192 TYR A O 1
ATOM 1579 N N . GLU A 1 193 ? 6.292 -18.111 -5.751 1.00 49.28 193 GLU A N 1
ATOM 1580 C CA . GLU A 1 193 ? 6.515 -19.354 -6.509 1.00 49.28 193 GLU A CA 1
ATOM 1581 C C . GLU A 1 193 ? 5.257 -20.237 -6.589 1.00 49.28 193 GLU A C 1
ATOM 1583 O O . GLU A 1 193 ? 4.998 -20.832 -7.634 1.00 49.28 193 GLU A O 1
ATOM 1588 N N . ARG A 1 194 ? 4.428 -20.276 -5.534 1.00 48.47 194 ARG A N 1
ATOM 1589 C CA . ARG A 1 194 ? 3.118 -20.954 -5.553 1.00 48.47 194 ARG A CA 1
ATOM 1590 C C . ARG A 1 194 ? 2.096 -20.241 -6.441 1.00 48.47 194 ARG A C 1
ATOM 1592 O O . ARG A 1 194 ? 1.444 -20.909 -7.226 1.00 48.47 194 ARG A O 1
ATOM 1599 N N . LEU A 1 195 ? 2.014 -18.912 -6.398 1.00 50.66 195 LEU A N 1
ATOM 1600 C CA . LEU A 1 195 ? 1.143 -18.101 -7.261 1.00 50.66 195 LEU A CA 1
ATOM 1601 C C . LEU A 1 195 ? 1.527 -18.232 -8.743 1.00 50.66 195 LEU A C 1
ATOM 1603 O O . LEU A 1 195 ? 0.658 -18.182 -9.608 1.00 50.66 195 LEU A O 1
ATOM 1607 N N . LYS A 1 196 ? 2.816 -18.443 -9.042 1.00 52.59 196 LYS A N 1
ATOM 1608 C CA . LYS A 1 196 ? 3.309 -18.747 -10.392 1.00 52.59 196 LYS A CA 1
ATOM 1609 C C . LYS A 1 196 ? 2.977 -20.180 -10.830 1.00 52.59 196 LYS A C 1
ATOM 1611 O O . LYS A 1 196 ? 2.744 -20.410 -12.011 1.00 52.59 196 LYS A O 1
ATOM 1616 N N . ALA A 1 197 ? 2.978 -21.135 -9.897 1.00 50.03 197 ALA A N 1
ATOM 1617 C CA . ALA A 1 197 ? 2.639 -22.537 -10.152 1.00 50.03 197 ALA A CA 1
ATOM 1618 C C . ALA A 1 197 ? 1.123 -22.791 -10.246 1.00 50.03 197 ALA A C 1
ATOM 1620 O O . ALA A 1 197 ? 0.710 -23.750 -10.891 1.00 50.03 197 ALA A O 1
ATOM 1621 N N . GLU A 1 198 ? 0.308 -21.944 -9.614 1.00 48.31 198 GLU A N 1
ATOM 1622 C CA . GLU A 1 198 ? -1.156 -22.035 -9.622 1.00 48.31 198 GLU A CA 1
ATOM 1623 C C . GLU A 1 198 ? -1.810 -21.444 -10.873 1.00 48.31 198 GLU A C 1
ATOM 1625 O O . GLU A 1 198 ? -3.027 -21.528 -10.963 1.00 48.31 198 GLU A O 1
ATOM 1630 N N . ASP A 1 199 ? -1.032 -20.898 -11.821 1.00 44.00 199 ASP A N 1
ATOM 1631 C CA . ASP A 1 199 ? -1.496 -20.366 -13.109 1.00 44.00 199 ASP A CA 1
ATOM 1632 C C . ASP A 1 199 ? -2.885 -19.726 -12.963 1.00 44.00 199 ASP A C 1
ATOM 1634 O O . ASP A 1 199 ? -3.897 -20.268 -13.421 1.00 44.00 199 ASP A O 1
ATOM 1638 N N . TYR A 1 200 ? -2.941 -18.590 -12.248 1.00 46.81 200 TYR A N 1
ATOM 1639 C CA . TYR A 1 200 ? -4.095 -17.685 -12.260 1.00 46.81 200 TYR A CA 1
ATOM 1640 C C . TYR A 1 200 ? -4.236 -17.118 -13.682 1.00 46.81 200 TYR A C 1
ATOM 1642 O O . TYR A 1 200 ? -4.039 -15.933 -13.950 1.00 46.81 200 TYR A O 1
ATOM 1650 N N . SER A 1 201 ? -4.563 -18.004 -14.618 1.00 34.84 201 SER A N 1
ATOM 1651 C CA . SER A 1 201 ? -5.320 -17.697 -15.803 1.00 34.84 201 SER A CA 1
ATOM 1652 C C . SER A 1 201 ? -6.568 -16.997 -15.292 1.00 34.84 201 SER A C 1
ATOM 1654 O O . SER A 1 201 ? -7.405 -17.579 -14.607 1.00 34.84 201 SER A O 1
ATOM 1656 N N . LEU A 1 202 ? -6.599 -15.690 -15.518 1.00 37.91 202 LEU A N 1
ATOM 1657 C CA . LEU A 1 202 ? -7.776 -14.858 -15.355 1.00 37.91 202 LEU A CA 1
ATOM 1658 C C . LEU A 1 202 ? -8.940 -15.558 -16.079 1.00 37.91 202 LEU A C 1
ATOM 1660 O O . LEU A 1 202 ? -9.017 -15.506 -17.308 1.00 37.91 202 LEU A O 1
ATOM 1664 N N . GLN A 1 203 ? -9.781 -16.262 -15.320 1.00 32.72 203 GLN A N 1
ATOM 1665 C CA . GLN A 1 203 ? -11.134 -16.654 -15.709 1.00 32.72 203 GLN A CA 1
ATOM 1666 C C . GLN A 1 203 ? -12.117 -15.708 -15.034 1.00 32.72 203 GLN A C 1
ATOM 1668 O O . GLN A 1 203 ? -11.944 -15.451 -13.819 1.00 32.72 203 GLN A O 1
#

Sequence (203 aa):
MIYPDELLPKKQYKYIDTDLKNHHLIRTVSTIDCLDENGFVGIEYIASPRHNLSNLSVHILSVFDYKHLPIVICGDRKAFLISDCDDFSEDANLVFGEDFILQETNWFWILRVGDLQDNYQCEIKGIVYQFAPTVIHCPTRCNFWHYEIRWTILNSSFSQQTATQQKKINDAMYAEARKTLQVLASSKIVAYERLKAEDYSLQ

Radius of gyration: 18.09 Å; Cα contacts (8 Å, |Δi|>4): 335; chains: 1; bounding box: 41×40×50 Å

Secondary structure (DSSP, 8-state):
----GGGS--TT-----S--TTSEEEEEES-S--B-TTSSBPHHHHS-TTS--TTEEEEETTTS-GGGTTEEE-STTHHHHTSB-SS------PPBTTTEEE-TT-EEEEEEGGG--S-EEEEETTEEEEEEEEEEE--BTTBTTEEEEEEEE--GGGGGS-HHHHHHHHHHHHHHHHHHHHHH-B--HHHHHHHHHTT----

Mean predicted aligned error: 6.6 Å

Nearest PDB structures (foldseek):
  7prr-assembly1_B  TM=4.791E-01  e=3.328E+00  Pseudomonas aeruginosa PAO1
  7vnh-assembly1_A  TM=4.546E-01  e=5.130E+00  Drosophila melanogaster
  3a0r-assembly1_A-2  TM=2.431E-01  e=5.457E+00  Thermotoga maritima

pLDDT: mean 85.18, std 13.39, range [32.72, 96.56]